Protein AF-A0A240TZB1-F1 (afdb_monomer_lite)

Radius of gyration: 30.54 Å; chains: 1; bounding box: 79×83×73 Å

Foldseek 3Di:
DDDDDDDDDDDDDDDDDDDDDDDDDDDDDPDPPPPPPDPPPPPPPADFAPDPPLQPDPPLVVVLSVVLQVVQVQQQKGKTWDHPNVPSKIFIWIAGQDQVSVVVQADDDHDHRGTHDLPDDTPDFDPCQFLPDPVGPPRNVSVLVSLQVSSVVSQWHQDGRGSRITHHHDDPDPPPPPPPPPPD

Organism: NCBI:txid553814

Sequence (184 aa):
MHNTPQKPSFPYSGYWLSLAAGIGLAACVHSPQAAVPAPTLPPAPMAWDAAVDGCAGGERLRAAVASVRSELRAQGLALKTSCQVSQGVLAVQVQVVDGLRASKVLRGPLADGEAVDMGTPAGVASANAASHNTDLSPDVQHNRQWLRALMARHQFDNLPDAWWRFAQKAAPQPALAEVDLAAR

pLDDT: mean 79.17, std 19.9, range [40.91, 98.69]

InterPro domains:
  IPR000755 D-alanyl-D-alanine dipeptidase [PF01427] (112-172)
  IPR009045 Peptidase M74/Hedgehog-like, zinc-binding domain superfamily [G3DSA:3.30.1380.10] (86-179)
  IPR009045 Peptidase M74/Hedgehog-like, zinc-binding domain superfamily [SSF55166] (110-172)

Structure (mmCIF, N/CA/C/O backbone):
data_AF-A0A240TZB1-F1
#
_entry.id   AF-A0A240TZB1-F1
#
loop_
_atom_site.group_PDB
_atom_site.id
_atom_site.type_symbol
_atom_site.label_atom_id
_atom_site.label_alt_id
_atom_site.label_comp_id
_atom_site.label_asym_id
_atom_site.label_entity_id
_atom_site.label_seq_id
_atom_site.pdbx_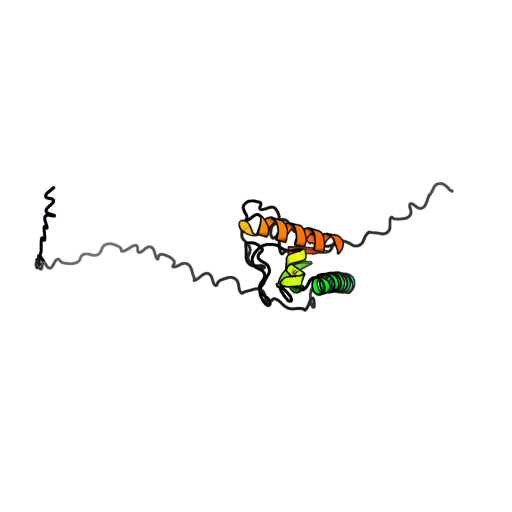PDB_ins_code
_atom_site.Cartn_x
_atom_site.Cartn_y
_atom_site.Cartn_z
_atom_site.occupancy
_atom_site.B_iso_or_equiv
_atom_site.auth_seq_id
_atom_site.auth_comp_id
_atom_site.auth_asym_id
_atom_site.auth_atom_id
_atom_site.pdbx_PDB_model_num
ATOM 1 N N . MET A 1 1 ? -21.092 46.726 45.046 1.00 41.81 1 MET A N 1
ATOM 2 C CA . MET A 1 1 ? -20.422 47.257 43.840 1.00 41.81 1 MET A CA 1
ATOM 3 C C . MET A 1 1 ? -21.460 47.310 42.732 1.00 41.81 1 MET A C 1
ATOM 5 O O . MET A 1 1 ? -21.968 46.266 42.351 1.00 41.81 1 MET A O 1
ATOM 9 N N . HIS A 1 2 ? -21.863 48.515 42.331 1.00 40.91 2 HIS A N 1
ATOM 10 C CA . HIS A 1 2 ? -22.828 48.746 41.254 1.00 40.91 2 HIS A CA 1
ATOM 11 C C . HIS A 1 2 ? -22.116 48.611 39.906 1.00 40.91 2 HIS A C 1
ATOM 13 O O . HIS A 1 2 ? -21.059 49.210 39.738 1.00 40.91 2 HIS A O 1
ATOM 19 N N . ASN A 1 3 ? -22.692 47.867 38.962 1.00 51.34 3 ASN A N 1
ATOM 20 C CA . ASN A 1 3 ? -22.297 47.927 37.558 1.00 51.34 3 ASN A CA 1
ATOM 21 C C . ASN A 1 3 ? -23.544 47.832 36.678 1.00 51.34 3 ASN A C 1
ATOM 23 O O . ASN A 1 3 ? -24.207 46.800 36.607 1.00 51.34 3 ASN A O 1
ATOM 27 N N . THR A 1 4 ? -23.857 48.953 36.039 1.00 54.16 4 THR A N 1
ATOM 28 C CA . THR A 1 4 ? -24.916 49.117 35.045 1.00 54.16 4 THR A CA 1
ATOM 29 C C . THR A 1 4 ? -24.309 48.910 33.657 1.00 54.16 4 THR A C 1
ATOM 31 O O . THR A 1 4 ? -23.349 49.609 33.336 1.00 54.16 4 THR A O 1
ATOM 34 N N . PRO A 1 5 ? -24.843 48.031 32.793 1.00 60.66 5 PRO A N 1
ATOM 35 C CA . PRO A 1 5 ? -24.478 48.043 31.381 1.00 60.66 5 PRO A CA 1
ATOM 36 C C . PRO A 1 5 ? -25.408 48.966 30.576 1.00 60.66 5 PRO A C 1
ATOM 38 O O . PRO A 1 5 ? -26.622 48.769 30.514 1.00 60.66 5 PRO A O 1
ATOM 41 N N . GLN A 1 6 ? -24.811 49.986 29.955 1.00 52.78 6 GLN A N 1
ATOM 42 C CA . GLN A 1 6 ? -25.440 50.873 28.975 1.00 52.78 6 GLN A CA 1
ATOM 43 C C . GLN A 1 6 ? -25.664 50.153 27.636 1.00 52.78 6 GLN A C 1
ATOM 45 O O . GLN A 1 6 ? -24.776 49.490 27.106 1.00 52.78 6 GLN A O 1
ATOM 50 N N . LYS A 1 7 ? -26.856 50.357 27.067 1.00 49.81 7 LYS A N 1
ATOM 51 C CA . LYS A 1 7 ? -27.196 50.121 25.656 1.00 49.81 7 LYS A CA 1
ATOM 52 C C . LYS A 1 7 ? -26.815 51.364 24.843 1.00 49.81 7 LYS A C 1
ATOM 54 O O . LYS A 1 7 ? -27.028 52.475 25.329 1.00 49.81 7 LYS A O 1
ATOM 59 N N . PRO A 1 8 ? -26.409 51.199 23.579 1.00 57.59 8 PRO A N 1
ATOM 60 C CA . PRO A 1 8 ? -27.017 52.037 22.548 1.00 57.59 8 PRO A CA 1
ATOM 61 C C . PRO A 1 8 ? -27.501 51.226 21.341 1.00 57.59 8 PRO A C 1
ATOM 63 O O . PRO A 1 8 ? -26.752 50.489 20.705 1.00 57.59 8 PRO A O 1
ATOM 66 N N . SER A 1 9 ? -28.779 51.422 21.022 1.00 52.47 9 SER A N 1
ATOM 67 C CA . SER A 1 9 ? -29.366 51.217 19.697 1.00 52.47 9 SER A CA 1
ATOM 68 C C . SER A 1 9 ? -29.043 52.425 18.823 1.00 52.47 9 SER A C 1
ATOM 70 O O . SER A 1 9 ? -29.207 53.530 19.325 1.00 52.47 9 SER A O 1
ATOM 72 N N . PHE A 1 10 ? -28.756 52.253 17.528 1.00 48.12 10 PHE A N 1
ATOM 73 C CA . PHE A 1 10 ? -29.130 53.260 16.525 1.00 48.12 10 PHE A CA 1
ATOM 74 C C . PHE A 1 10 ? -29.572 52.632 15.183 1.00 48.12 10 PHE A C 1
ATOM 76 O O . PHE A 1 10 ? -29.169 51.510 14.875 1.00 48.12 10 PHE A O 1
ATOM 83 N N . PRO A 1 11 ? -30.461 53.326 14.440 1.00 56.16 11 PRO A N 1
ATOM 84 C CA . PRO A 1 11 ? -31.433 52.761 13.510 1.00 56.16 11 PRO A CA 1
ATOM 85 C C . PRO A 1 11 ? -31.232 53.215 12.043 1.00 56.16 11 PRO A C 1
ATOM 87 O O . PRO A 1 11 ? -30.449 54.110 11.759 1.00 56.16 11 PRO A O 1
ATOM 90 N N . TYR A 1 12 ? -32.077 52.658 11.166 1.00 44.12 12 TYR A N 1
ATOM 91 C CA . TYR A 1 12 ? -32.716 53.283 9.990 1.00 44.12 12 TYR A CA 1
ATOM 92 C C . TYR A 1 12 ? -31.894 53.717 8.753 1.00 44.12 12 TYR A C 1
ATOM 94 O O . TYR A 1 12 ? -31.187 54.714 8.732 1.00 44.12 12 TYR A O 1
ATOM 102 N N . SER A 1 13 ? -32.153 52.970 7.671 1.00 48.62 13 SER A N 1
ATOM 103 C CA . SER A 1 13 ? -32.710 53.388 6.367 1.00 48.62 13 SER A CA 1
ATOM 104 C C . SER A 1 13 ? -32.516 54.838 5.888 1.00 48.62 13 SER A C 1
ATOM 106 O O . SER A 1 13 ? -33.002 55.784 6.503 1.00 48.62 13 SER A O 1
ATOM 108 N N . GLY A 1 14 ? -31.959 54.977 4.681 1.00 49.69 14 GLY A N 1
ATOM 109 C CA . GLY A 1 14 ? -32.040 56.180 3.854 1.00 49.69 14 GLY A CA 1
ATOM 110 C C . GLY A 1 14 ? -32.130 55.806 2.373 1.00 49.69 14 GLY A C 1
ATOM 111 O O . GLY A 1 14 ? -31.144 55.388 1.776 1.00 49.69 14 GLY A O 1
ATOM 112 N N . TYR A 1 15 ? -33.327 55.942 1.799 1.00 49.50 15 TYR A N 1
ATOM 113 C CA . TYR A 1 15 ? -33.595 55.933 0.358 1.00 49.50 15 TYR A CA 1
ATOM 114 C C . TYR A 1 15 ? -33.180 57.271 -0.262 1.00 49.50 15 TYR A C 1
ATOM 116 O O . TYR A 1 15 ? -33.551 58.309 0.278 1.00 49.50 15 TYR A O 1
ATOM 124 N N . TRP A 1 16 ? -32.544 57.252 -1.436 1.00 49.22 16 TRP A N 1
ATOM 125 C CA . TRP A 1 16 ? -32.528 58.387 -2.367 1.00 49.22 16 TRP A CA 1
ATOM 126 C C . TRP A 1 16 ? -32.706 57.892 -3.808 1.00 49.22 16 TRP A C 1
ATOM 128 O O . TRP A 1 16 ? -31.901 57.127 -4.331 1.00 49.22 16 TRP A O 1
ATOM 138 N N . LEU A 1 17 ? -33.802 58.335 -4.425 1.00 52.03 17 LEU A N 1
ATOM 139 C CA . LEU A 1 17 ? -34.081 58.291 -5.860 1.00 52.03 17 LEU A CA 1
ATOM 140 C C . LEU A 1 17 ? -33.438 59.511 -6.529 1.00 52.03 17 LEU A C 1
ATOM 142 O O . LEU A 1 17 ? -33.579 60.617 -6.010 1.00 52.03 17 LEU A O 1
ATOM 146 N N . SER A 1 18 ? -32.851 59.341 -7.716 1.00 56.53 18 SER A N 1
ATOM 147 C CA . SER A 1 18 ? -32.906 60.339 -8.798 1.00 56.53 18 SER A CA 1
ATOM 148 C C . SER A 1 18 ? -32.523 59.722 -10.146 1.00 56.53 18 SER A C 1
ATOM 150 O O . SER A 1 18 ? -31.487 59.080 -10.290 1.00 56.53 18 SER A O 1
ATOM 152 N N . LEU A 1 19 ? -33.411 59.933 -11.119 1.00 51.38 19 LEU A N 1
ATOM 153 C CA . LEU A 1 19 ? -33.276 59.660 -12.548 1.00 51.38 19 LEU A CA 1
ATOM 154 C C . LEU A 1 19 ? -32.384 60.715 -13.217 1.00 51.38 19 LEU A C 1
ATOM 156 O O . LEU A 1 19 ? -32.564 61.904 -12.967 1.00 51.38 19 LEU A O 1
ATOM 160 N N . ALA A 1 20 ? -31.540 60.300 -14.163 1.00 58.59 20 ALA A N 1
ATOM 161 C CA . ALA A 1 20 ? -31.102 61.153 -15.266 1.00 58.59 20 ALA A CA 1
ATOM 162 C C . ALA A 1 20 ? -30.771 60.296 -16.498 1.00 58.59 20 ALA A C 1
ATOM 164 O O . ALA A 1 20 ? -29.929 59.401 -16.446 1.00 58.59 20 ALA A O 1
ATOM 165 N N . ALA A 1 21 ? -31.475 60.571 -17.596 1.00 52.25 21 ALA A N 1
ATOM 166 C CA . ALA A 1 21 ? -31.230 60.020 -18.921 1.00 52.25 21 ALA A CA 1
ATOM 167 C C . ALA A 1 21 ? -30.008 60.702 -19.563 1.00 52.25 21 ALA A C 1
ATOM 169 O O . ALA A 1 21 ? -29.863 61.920 -19.471 1.00 52.25 21 ALA A O 1
ATOM 170 N N . GLY A 1 22 ? -29.157 59.927 -20.238 1.00 52.81 22 GLY A N 1
ATOM 171 C CA . GLY A 1 22 ? -27.963 60.416 -20.925 1.00 52.81 22 GLY A CA 1
ATOM 172 C C . GLY A 1 22 ? -27.648 59.570 -22.156 1.00 52.81 22 GLY A C 1
ATOM 173 O O . GLY A 1 22 ? -27.487 58.359 -22.059 1.00 52.81 22 GLY A O 1
ATOM 174 N N . ILE A 1 23 ? -27.629 60.238 -23.304 1.00 56.47 23 ILE A N 1
ATOM 175 C CA . ILE A 1 23 ? -27.550 59.744 -24.683 1.00 56.47 23 ILE A CA 1
ATOM 176 C C . ILE A 1 23 ? -26.275 58.924 -24.944 1.00 56.47 23 ILE A C 1
ATOM 178 O O . ILE A 1 23 ? -25.183 59.300 -24.525 1.00 56.47 23 ILE A O 1
ATOM 182 N N . GLY A 1 24 ? -26.425 57.815 -25.673 1.00 53.22 24 GLY A N 1
ATOM 183 C CA . GLY A 1 24 ? -25.325 56.946 -26.077 1.00 53.22 24 GLY A CA 1
ATOM 184 C C . GLY A 1 24 ? -24.465 57.524 -27.202 1.00 53.22 24 GLY A C 1
ATOM 185 O O . GLY A 1 24 ? -24.976 58.062 -28.182 1.00 53.22 24 GLY A O 1
ATOM 186 N N . LEU A 1 25 ? -23.154 57.321 -27.074 1.00 56.66 25 LEU A N 1
ATOM 187 C CA . LEU A 1 25 ? -22.183 57.332 -28.164 1.00 56.66 25 LEU A CA 1
ATOM 188 C C . LEU A 1 25 ? -21.217 56.160 -27.958 1.00 56.66 25 LEU A C 1
ATOM 190 O O . LEU A 1 25 ? -20.736 55.910 -26.855 1.00 56.66 25 LEU A O 1
ATOM 194 N N . ALA A 1 26 ? -21.005 55.410 -29.036 1.00 62.03 26 ALA A N 1
ATOM 195 C CA . ALA A 1 26 ? -20.218 54.191 -29.084 1.00 62.03 26 ALA A CA 1
ATOM 196 C C . ALA A 1 26 ? -18.726 54.452 -28.830 1.00 62.03 26 ALA A C 1
ATOM 198 O O . ALA A 1 26 ? -18.114 55.287 -29.492 1.00 62.03 26 ALA A O 1
ATOM 199 N N . ALA A 1 27 ? -18.129 53.664 -27.936 1.00 52.47 27 ALA A N 1
ATOM 200 C CA . ALA A 1 27 ? -16.693 53.433 -27.893 1.00 52.47 27 ALA A CA 1
ATOM 201 C C . ALA A 1 27 ? -16.436 51.984 -27.454 1.00 52.47 27 ALA A C 1
ATOM 203 O O . ALA A 1 27 ? -17.039 51.482 -26.509 1.00 52.47 27 ALA A O 1
ATOM 204 N N . CYS A 1 28 ? -15.592 51.312 -28.228 1.00 48.69 28 CYS A N 1
ATOM 205 C CA . CYS A 1 28 ? -15.282 49.889 -28.251 1.00 48.69 28 CYS A CA 1
ATOM 206 C C . CYS A 1 28 ? -15.253 49.199 -26.876 1.00 48.69 28 CYS A C 1
ATOM 208 O O . CYS A 1 28 ? -14.323 49.384 -26.092 1.00 48.69 28 CYS A O 1
ATOM 210 N N . VAL A 1 29 ? -16.214 48.303 -26.638 1.00 46.09 29 VAL A N 1
ATOM 211 C CA . VAL A 1 29 ? -16.107 47.293 -25.584 1.00 46.09 29 VAL A CA 1
ATOM 212 C C . VAL A 1 29 ? -15.101 46.246 -26.063 1.00 46.09 29 VAL A C 1
ATOM 214 O O . VAL A 1 29 ? -15.446 45.301 -26.765 1.00 46.09 29 VAL A O 1
ATOM 217 N N . HIS A 1 30 ? -13.831 46.424 -25.709 1.00 51.28 30 HIS A N 1
ATOM 218 C CA . HIS A 1 30 ? -12.887 45.313 -25.684 1.00 51.28 30 HIS A CA 1
ATOM 219 C C . HIS A 1 30 ? -13.212 44.506 -24.423 1.00 51.28 30 HIS A C 1
ATOM 221 O O . HIS A 1 30 ? -12.664 44.750 -23.352 1.00 51.28 30 HIS A O 1
ATOM 227 N N . SER A 1 31 ? -14.186 43.598 -24.516 1.00 49.50 31 SER A N 1
ATOM 228 C CA . SER A 1 31 ? -14.398 42.597 -23.475 1.00 49.50 31 SER A CA 1
ATOM 229 C C . SER A 1 31 ? -13.205 41.645 -23.510 1.00 49.50 31 SER A C 1
ATOM 231 O O . SER A 1 31 ? -13.048 40.940 -24.510 1.00 49.50 31 SER A O 1
ATOM 233 N N . PRO A 1 32 ? -12.376 41.543 -22.458 1.00 56.50 32 PRO A N 1
ATOM 234 C CA . PRO A 1 32 ? -11.622 40.323 -22.281 1.00 56.50 32 PRO A CA 1
ATOM 235 C C . PRO A 1 32 ? -12.683 39.254 -22.031 1.00 56.50 32 PRO A C 1
ATOM 237 O O . PRO A 1 32 ? -13.378 39.283 -21.014 1.00 56.50 32 PRO A O 1
ATOM 240 N N . GLN A 1 33 ? -12.875 38.338 -22.978 1.00 56.25 33 GLN A N 1
ATOM 241 C CA . GLN A 1 33 ? -13.487 37.074 -22.617 1.00 56.25 33 GLN A CA 1
ATOM 242 C C . GLN A 1 33 ? -12.545 36.467 -21.582 1.00 56.25 33 GLN A C 1
ATOM 244 O O . GLN A 1 33 ? -11.481 35.953 -21.921 1.00 56.25 33 GLN A O 1
ATOM 249 N N . ALA A 1 34 ? -12.897 36.624 -20.305 1.00 56.03 34 ALA A N 1
ATOM 250 C CA . ALA A 1 34 ? -12.365 35.800 -19.248 1.00 56.03 34 ALA A CA 1
ATOM 251 C C . ALA A 1 34 ? -12.706 34.379 -19.681 1.00 56.03 34 ALA A C 1
ATOM 253 O O . ALA A 1 34 ? -13.861 33.959 -19.599 1.00 56.03 34 ALA A O 1
ATOM 254 N N . ALA A 1 35 ? -11.724 33.699 -20.270 1.00 58.56 35 ALA A N 1
ATOM 255 C CA . ALA A 1 35 ? -11.806 32.288 -20.550 1.00 58.56 35 ALA A CA 1
ATOM 256 C C . ALA A 1 35 ? -12.081 31.639 -19.198 1.00 58.56 35 ALA A C 1
ATOM 258 O O . ALA A 1 35 ? -11.192 31.546 -18.353 1.00 58.56 35 ALA A O 1
ATOM 259 N N . VAL A 1 36 ? -13.348 31.302 -18.960 1.00 59.38 36 VAL A N 1
ATOM 260 C CA . VAL A 1 36 ? -13.741 30.480 -17.828 1.00 59.38 36 VAL A CA 1
ATOM 261 C C . VAL A 1 36 ? -12.889 29.228 -17.983 1.00 59.38 36 VAL A C 1
ATOM 263 O O . VAL A 1 36 ? -12.987 28.587 -19.036 1.00 59.38 36 VAL A O 1
ATOM 266 N N . PRO A 1 37 ? -11.997 28.910 -17.027 1.00 56.72 37 PRO A N 1
ATOM 267 C CA . PRO A 1 37 ? -11.271 27.659 -17.081 1.00 56.72 37 PRO A CA 1
ATOM 268 C C . PRO A 1 37 ? -12.324 26.575 -17.259 1.00 56.72 37 PRO A C 1
ATOM 270 O O . PRO A 1 37 ? -13.278 26.517 -16.477 1.00 56.72 37 PRO A O 1
ATOM 273 N N . ALA A 1 38 ? -12.205 25.783 -18.328 1.00 59.66 38 ALA A N 1
ATOM 274 C CA . ALA A 1 38 ? -13.036 24.600 -18.474 1.00 59.66 38 ALA A CA 1
ATOM 275 C C . ALA A 1 38 ? -12.986 23.866 -17.129 1.00 59.66 38 ALA A C 1
ATOM 277 O O . ALA A 1 38 ? -11.886 23.777 -16.571 1.00 59.66 38 ALA A O 1
ATOM 278 N N . PRO A 1 39 ? -14.126 23.420 -16.569 1.00 47.06 39 PRO A N 1
ATOM 279 C CA . PRO A 1 39 ? -14.112 22.696 -15.313 1.00 47.06 39 PRO A CA 1
ATOM 280 C C . PRO A 1 39 ? -13.112 21.562 -15.478 1.00 47.06 39 PRO A C 1
ATOM 282 O O . PRO A 1 39 ? -13.316 20.664 -16.297 1.00 47.06 39 PRO A O 1
ATOM 285 N N . THR A 1 40 ? -11.981 21.675 -14.779 1.00 54.09 40 THR A N 1
ATOM 286 C CA . THR A 1 40 ? -10.956 20.648 -14.764 1.00 54.09 40 THR A CA 1
ATOM 287 C C . THR A 1 40 ? -11.658 19.458 -14.151 1.00 54.09 40 THR A C 1
ATOM 289 O O . THR A 1 40 ? -11.894 19.435 -12.943 1.00 54.09 40 THR A O 1
ATOM 292 N N . LEU A 1 41 ? -12.114 18.534 -15.001 1.00 45.59 41 LEU A N 1
ATOM 293 C CA . LEU A 1 41 ? -12.717 17.296 -14.546 1.00 45.59 41 LEU A CA 1
ATOM 294 C C . LEU A 1 41 ? -11.726 16.714 -13.539 1.00 45.59 41 LEU A C 1
ATOM 296 O O . LEU A 1 41 ? -10.548 16.565 -13.893 1.00 45.59 41 LEU A O 1
ATOM 300 N N . PRO A 1 42 ? -12.145 16.478 -12.282 1.00 52.62 42 PRO A N 1
ATOM 301 C CA . PRO A 1 42 ? -11.258 15.861 -11.318 1.00 52.62 42 PRO A CA 1
ATOM 302 C C . PRO A 1 42 ? -10.721 14.584 -11.967 1.00 52.6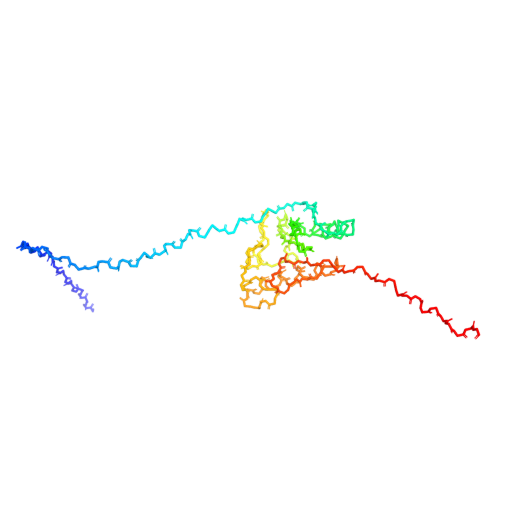2 42 PRO A C 1
ATOM 304 O O . PRO A 1 42 ? -11.492 13.891 -12.644 1.00 52.62 42 PRO A O 1
ATOM 307 N N . PRO A 1 43 ? -9.409 14.309 -11.849 1.00 55.53 43 PRO A N 1
ATOM 308 C CA . PRO A 1 43 ? -8.833 13.112 -12.437 1.00 55.53 43 PRO A CA 1
ATOM 309 C C . PRO A 1 43 ? -9.700 11.931 -12.017 1.00 55.53 43 PRO A C 1
ATOM 311 O O . PRO A 1 43 ? -10.007 11.784 -10.830 1.00 55.53 43 PRO A O 1
ATOM 314 N N . ALA A 1 44 ? -10.170 11.163 -13.004 1.00 55.34 44 ALA A N 1
ATOM 315 C CA . ALA A 1 44 ? -11.049 10.038 -12.743 1.00 55.34 44 ALA A CA 1
ATOM 316 C C . ALA A 1 44 ? -10.402 9.167 -11.654 1.00 55.34 44 ALA A C 1
ATOM 318 O O . ALA A 1 44 ? -9.201 8.884 -11.756 1.00 55.34 44 ALA A O 1
ATOM 319 N N . PRO A 1 45 ? -11.144 8.792 -10.596 1.00 58.78 45 PRO A N 1
ATOM 320 C CA . PRO A 1 45 ? -10.589 7.953 -9.550 1.00 58.78 45 PRO A CA 1
ATOM 321 C C . PRO A 1 45 ? -10.046 6.687 -10.208 1.00 58.78 45 PRO A C 1
ATOM 323 O O . PRO A 1 45 ? -10.737 6.052 -11.006 1.00 58.78 45 PRO A O 1
ATOM 326 N N . MET A 1 46 ? -8.784 6.361 -9.925 1.00 67.12 46 MET A N 1
ATOM 327 C CA . MET A 1 46 ? -8.183 5.135 -10.439 1.00 67.12 46 MET A CA 1
ATOM 328 C C . MET A 1 46 ? -9.069 3.946 -10.060 1.00 67.12 46 MET A C 1
ATOM 330 O O . MET A 1 46 ? -9.522 3.849 -8.919 1.00 67.12 46 MET A O 1
ATOM 334 N N . ALA A 1 47 ? -9.329 3.059 -11.021 1.00 72.88 47 ALA A N 1
ATOM 335 C CA . ALA A 1 47 ? -10.034 1.818 -10.747 1.00 72.88 47 ALA A CA 1
ATOM 336 C C . ALA A 1 47 ? -9.107 0.921 -9.915 1.00 72.88 47 ALA A C 1
ATOM 338 O O . ALA A 1 47 ? -8.040 0.510 -10.372 1.00 72.88 47 ALA A O 1
ATOM 339 N N . TRP A 1 48 ? -9.481 0.698 -8.658 1.00 77.38 48 TRP A N 1
ATOM 340 C CA . TRP A 1 48 ? -8.710 -0.102 -7.715 1.00 77.38 48 TRP A CA 1
ATOM 341 C C . TRP A 1 48 ? -9.245 -1.523 -7.696 1.00 77.38 48 TRP A C 1
ATOM 343 O O . TRP A 1 48 ? -10.190 -1.833 -6.971 1.00 77.38 48 TRP A O 1
ATOM 353 N N . ASP A 1 49 ? -8.595 -2.399 -8.449 1.00 68.94 49 ASP A N 1
ATOM 354 C CA . ASP A 1 49 ? -9.014 -3.788 -8.560 1.00 68.94 49 ASP A CA 1
ATOM 355 C C . ASP A 1 49 ? -8.067 -4.728 -7.812 1.00 68.94 49 ASP A C 1
ATOM 357 O O . ASP A 1 49 ? -6.950 -4.394 -7.414 1.00 68.94 49 ASP A O 1
ATOM 361 N N . ALA A 1 50 ? -8.518 -5.963 -7.599 1.00 62.19 50 ALA A N 1
ATOM 362 C CA . ALA A 1 50 ? -7.635 -7.049 -7.179 1.00 62.19 50 ALA A CA 1
ATOM 363 C C . ALA A 1 50 ? -6.900 -7.686 -8.375 1.00 62.19 50 ALA A C 1
ATOM 365 O O . ALA A 1 50 ? -6.162 -8.656 -8.201 1.00 62.19 50 ALA A O 1
ATOM 366 N N . ALA A 1 51 ? -7.091 -7.190 -9.595 1.00 63.12 51 ALA A N 1
ATOM 367 C CA . ALA A 1 51 ? -6.441 -7.725 -10.782 1.00 63.12 51 ALA A CA 1
ATOM 368 C C . ALA A 1 51 ? -5.096 -7.027 -11.039 1.00 63.12 51 ALA A C 1
ATOM 370 O O . ALA A 1 51 ? -4.899 -5.858 -10.710 1.00 63.12 51 ALA A O 1
ATOM 371 N N . VAL A 1 52 ? -4.157 -7.776 -11.614 1.00 64.31 52 VAL A N 1
ATOM 372 C CA . VAL A 1 52 ? -2.924 -7.246 -12.233 1.00 64.31 52 VAL A CA 1
ATOM 373 C C . VAL A 1 52 ? -2.893 -7.556 -13.731 1.00 64.31 52 VAL A C 1
ATOM 375 O O . VAL A 1 52 ? -1.848 -7.476 -14.379 1.00 64.31 52 VAL A O 1
ATOM 378 N N . ASP A 1 53 ? -4.044 -7.955 -14.273 1.00 62.56 53 ASP A N 1
ATOM 379 C CA . ASP A 1 53 ? -4.206 -8.279 -15.680 1.00 62.56 53 ASP A CA 1
ATOM 380 C C . ASP A 1 53 ? -3.936 -7.018 -16.507 1.00 62.56 53 ASP A C 1
ATOM 382 O O . ASP A 1 53 ? -4.448 -5.938 -16.219 1.00 62.56 53 ASP A O 1
ATOM 386 N N . GLY A 1 54 ? -3.051 -7.140 -17.496 1.00 62.28 54 GLY A N 1
ATOM 387 C CA . GLY A 1 54 ? -2.614 -6.015 -18.326 1.00 62.28 54 GLY A CA 1
ATOM 388 C C . GLY A 1 54 ? -1.374 -5.264 -17.827 1.00 62.28 54 GLY A C 1
ATOM 389 O O . GLY A 1 54 ? -0.865 -4.417 -18.557 1.00 62.28 54 GLY A O 1
ATOM 390 N N . CYS A 1 55 ? -0.815 -5.574 -16.652 1.00 71.25 55 CYS A N 1
ATOM 391 C CA . CYS A 1 55 ? 0.516 -5.069 -16.303 1.00 71.25 55 CYS A CA 1
ATOM 392 C C . CYS A 1 55 ? 1.606 -5.754 -17.153 1.00 71.25 55 CYS A C 1
ATOM 394 O O . CYS A 1 55 ? 1.666 -6.984 -17.243 1.00 71.25 55 CYS A O 1
ATOM 396 N N . ALA A 1 56 ? 2.542 -4.969 -17.698 1.00 65.75 56 ALA A N 1
ATOM 397 C CA . ALA A 1 56 ? 3.805 -5.501 -18.206 1.00 65.75 56 ALA A CA 1
ATOM 398 C C . ALA A 1 56 ? 4.574 -6.166 -17.044 1.00 65.75 56 ALA A C 1
ATOM 400 O O . ALA A 1 56 ? 4.798 -5.533 -16.015 1.00 65.75 56 ALA A O 1
ATOM 401 N N . GLY A 1 57 ? 4.934 -7.449 -17.170 1.00 70.25 57 GLY A N 1
ATOM 402 C CA . GLY A 1 57 ? 5.635 -8.192 -16.105 1.00 70.25 57 GLY A CA 1
ATOM 403 C C . GLY A 1 57 ? 5.301 -9.686 -15.997 1.00 70.25 57 GLY A C 1
ATOM 404 O O . GLY A 1 57 ? 6.008 -10.425 -15.309 1.00 70.25 57 GLY A O 1
ATOM 405 N N . GLY A 1 58 ? 4.260 -10.152 -16.698 1.00 80.62 58 GLY A N 1
ATOM 406 C CA . GLY A 1 58 ? 3.967 -11.579 -16.883 1.00 80.62 58 GLY A CA 1
ATOM 407 C C . GLY A 1 58 ? 3.826 -12.381 -15.579 1.00 80.62 58 GLY A C 1
ATOM 408 O O . GLY A 1 58 ? 3.310 -11.891 -14.574 1.00 80.62 58 GLY A O 1
ATOM 409 N N . GLU A 1 59 ? 4.292 -13.632 -15.597 1.00 86.06 59 GLU A N 1
ATOM 410 C CA . GLU A 1 59 ? 4.251 -14.557 -14.449 1.00 86.06 59 GLU A CA 1
ATOM 411 C C . GLU A 1 59 ? 5.005 -14.028 -13.221 1.00 86.06 59 GLU A C 1
ATOM 413 O 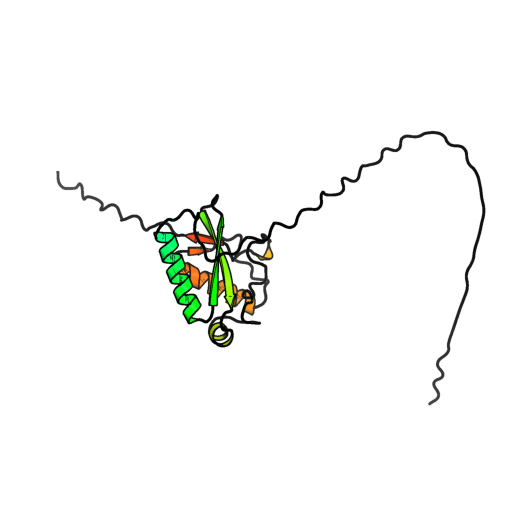O . GLU A 1 59 ? 4.522 -14.135 -12.095 1.00 86.06 59 GLU A O 1
ATOM 418 N N . ARG A 1 60 ? 6.178 -13.411 -13.425 1.00 87.00 60 ARG A N 1
ATOM 419 C CA . ARG A 1 60 ? 7.026 -12.907 -12.333 1.00 87.00 60 ARG A CA 1
ATOM 420 C C . ARG A 1 60 ? 6.305 -11.830 -11.528 1.00 87.00 60 ARG A C 1
ATOM 422 O O . ARG A 1 60 ? 6.361 -11.836 -10.300 1.00 87.00 60 ARG A O 1
ATOM 429 N N . LEU A 1 61 ? 5.634 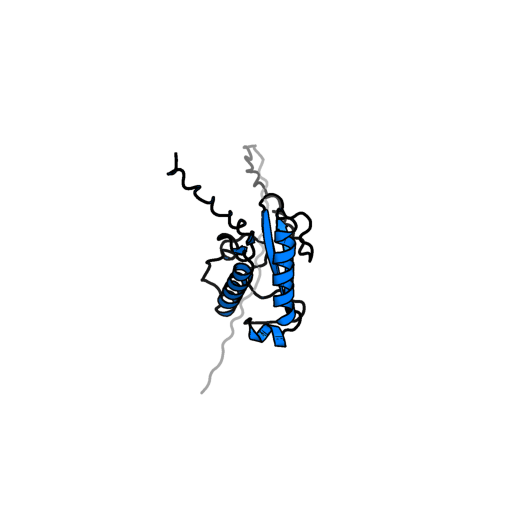-10.901 -12.204 1.00 88.25 61 LEU A N 1
ATOM 430 C CA . LEU A 1 61 ? 4.829 -9.880 -11.541 1.00 88.25 61 LEU A CA 1
ATOM 431 C C . LEU A 1 61 ? 3.658 -10.499 -10.777 1.00 88.25 61 LEU A C 1
ATOM 433 O O . LEU A 1 61 ? 3.464 -10.178 -9.605 1.00 88.25 61 LEU A O 1
ATOM 437 N N . ARG A 1 62 ? 2.916 -11.417 -11.408 1.00 89.12 62 ARG A N 1
ATOM 438 C CA . ARG A 1 62 ? 1.789 -12.108 -10.764 1.00 89.12 62 ARG A CA 1
ATOM 439 C C . ARG A 1 62 ? 2.217 -12.856 -9.503 1.00 89.12 62 ARG A C 1
ATOM 441 O O . ARG A 1 62 ? 1.567 -12.705 -8.471 1.00 89.12 62 ARG A O 1
ATOM 448 N N . ALA A 1 63 ? 3.329 -13.586 -9.556 1.00 91.25 63 ALA A N 1
ATOM 449 C CA . ALA A 1 63 ? 3.879 -14.299 -8.406 1.00 91.25 63 ALA A CA 1
ATOM 450 C C . ALA A 1 63 ? 4.299 -13.342 -7.278 1.00 91.25 63 ALA A C 1
ATOM 452 O O . ALA A 1 63 ? 3.930 -13.555 -6.125 1.00 91.25 63 ALA A O 1
ATOM 453 N N . ALA A 1 64 ? 5.008 -12.254 -7.600 1.00 92.94 64 ALA A N 1
ATOM 454 C CA . ALA A 1 64 ? 5.429 -11.269 -6.604 1.00 92.94 64 ALA A CA 1
ATOM 455 C C . ALA A 1 64 ? 4.225 -10.599 -5.916 1.00 92.94 64 ALA A C 1
ATOM 457 O O . ALA A 1 64 ? 4.173 -10.515 -4.691 1.00 92.94 64 ALA A O 1
ATOM 458 N N . VAL A 1 65 ? 3.209 -10.189 -6.682 1.00 93.56 65 VAL A N 1
ATOM 459 C CA . VAL A 1 65 ? 1.982 -9.598 -6.125 1.00 93.56 65 VAL A CA 1
ATOM 460 C C . VAL A 1 65 ? 1.190 -10.612 -5.291 1.00 93.56 65 VAL A C 1
ATOM 462 O O . VAL A 1 65 ? 0.640 -10.251 -4.248 1.00 93.56 65 VAL A O 1
ATOM 465 N N . ALA A 1 66 ? 1.144 -11.884 -5.696 1.00 94.44 66 ALA A N 1
ATOM 466 C CA . ALA A 1 66 ? 0.506 -12.940 -4.911 1.00 94.44 66 ALA A CA 1
ATOM 467 C C . ALA A 1 66 ? 1.187 -13.138 -3.545 1.00 94.44 66 ALA A C 1
ATOM 469 O O . ALA A 1 66 ? 0.490 -13.268 -2.533 1.00 94.44 66 ALA A O 1
ATOM 470 N N . SER A 1 67 ? 2.520 -13.079 -3.498 1.00 96.81 67 SER A N 1
ATOM 471 C CA . SER A 1 67 ? 3.298 -13.125 -2.255 1.00 96.81 67 SER A CA 1
ATOM 472 C C . SER A 1 67 ? 2.993 -11.940 -1.338 1.00 96.81 67 SER A C 1
ATOM 474 O O . SER A 1 67 ? 2.666 -12.153 -0.169 1.00 96.81 67 SER A O 1
ATOM 476 N N . VAL A 1 68 ? 2.979 -10.710 -1.872 1.00 97.69 68 VAL A N 1
ATOM 477 C CA . VAL A 1 68 ? 2.597 -9.505 -1.109 1.00 97.69 68 VAL A CA 1
ATOM 478 C C . VAL A 1 68 ? 1.188 -9.655 -0.526 1.00 97.69 68 VAL A C 1
ATOM 480 O O . VAL A 1 68 ? 0.970 -9.412 0.660 1.00 97.69 68 VAL A O 1
ATOM 483 N N . ARG A 1 69 ? 0.217 -10.108 -1.333 1.00 97.44 69 ARG A N 1
ATOM 484 C CA . ARG A 1 69 ? -1.164 -10.346 -0.874 1.00 97.44 69 ARG A CA 1
ATOM 485 C C . ARG A 1 69 ? -1.231 -11.378 0.240 1.00 97.44 69 ARG A C 1
ATOM 487 O O . ARG A 1 69 ? -2.017 -11.215 1.167 1.00 97.44 69 ARG A O 1
ATOM 494 N N . SER A 1 70 ? -0.445 -12.446 0.146 1.00 98.06 70 SER A N 1
ATOM 495 C CA . SER A 1 70 ? -0.407 -13.476 1.180 1.00 98.06 70 SER A CA 1
ATOM 496 C C . SER A 1 70 ? 0.092 -12.922 2.510 1.00 98.06 70 SER A C 1
ATOM 498 O O . SER A 1 70 ? -0.525 -13.177 3.543 1.00 98.06 70 SER A O 1
ATOM 500 N N . GLU A 1 71 ? 1.156 -12.122 2.477 1.00 98.25 71 GLU A N 1
ATOM 501 C CA . GLU A 1 71 ? 1.719 -11.496 3.672 1.00 98.25 71 GLU A CA 1
ATOM 502 C C . GLU A 1 71 ? 0.751 -10.485 4.305 1.00 98.25 71 GLU A C 1
ATOM 504 O O . GLU A 1 71 ? 0.524 -10.521 5.514 1.00 98.25 71 GLU A O 1
ATOM 509 N N . LEU A 1 72 ? 0.107 -9.643 3.492 1.00 98.50 72 LEU A N 1
ATOM 510 C CA . LEU A 1 72 ? -0.887 -8.675 3.966 1.00 98.50 72 LEU A CA 1
ATOM 511 C C . LEU A 1 72 ? -2.104 -9.345 4.605 1.00 98.50 72 LEU A C 1
ATOM 513 O O . LEU A 1 72 ? -2.548 -8.921 5.672 1.00 98.50 72 LEU A O 1
ATOM 517 N N . ARG A 1 73 ? -2.610 -10.436 4.015 1.00 98.38 73 ARG A N 1
ATOM 518 C CA . ARG A 1 73 ? -3.748 -11.178 4.581 1.00 98.38 73 ARG A CA 1
ATOM 519 C C . ARG A 1 73 ? -3.458 -11.696 5.986 1.00 98.38 73 ARG A C 1
ATOM 521 O O . ARG A 1 73 ? -4.330 -11.626 6.848 1.00 98.38 73 ARG A O 1
ATOM 528 N N . ALA A 1 74 ? -2.236 -12.165 6.245 1.00 98.19 74 ALA A N 1
ATOM 529 C CA . ALA A 1 74 ? -1.835 -12.606 7.582 1.00 98.19 74 ALA A CA 1
ATOM 530 C C . ALA A 1 74 ? -1.878 -11.465 8.621 1.00 98.19 74 ALA A C 1
ATOM 532 O O . ALA A 1 74 ? -2.059 -11.721 9.812 1.00 98.19 74 ALA A O 1
ATOM 533 N N . GLN A 1 75 ? -1.765 -10.216 8.163 1.00 98.50 75 GLN A N 1
ATOM 534 C CA . GLN A 1 75 ? -1.755 -8.998 8.973 1.00 98.50 75 GLN A CA 1
ATOM 535 C C . GLN A 1 75 ? -3.123 -8.296 9.032 1.00 98.50 75 GLN A C 1
ATOM 537 O O . GLN A 1 75 ? -3.213 -7.214 9.598 1.00 98.50 75 GLN A O 1
ATOM 542 N N . GLY A 1 76 ? -4.190 -8.891 8.484 1.00 98.38 76 GLY A N 1
ATOM 543 C CA . GLY A 1 76 ? -5.515 -8.256 8.460 1.00 98.38 76 GLY A CA 1
ATOM 544 C C . GLY A 1 76 ? -5.644 -7.145 7.419 1.00 98.38 76 GLY A C 1
ATOM 545 O O . GLY A 1 76 ? -6.397 -6.196 7.619 1.00 98.38 76 GLY A O 1
ATOM 546 N N . LEU A 1 77 ? -4.896 -7.241 6.318 1.00 98.69 77 LEU A N 1
ATOM 547 C CA . LEU A 1 77 ? -4.838 -6.234 5.262 1.00 98.69 77 LEU A CA 1
ATOM 548 C C . LEU A 1 77 ? -5.109 -6.861 3.888 1.00 98.69 77 LEU A C 1
ATOM 550 O O . LEU A 1 77 ? -4.820 -8.035 3.643 1.00 98.69 77 LEU A O 1
ATOM 554 N N . ALA A 1 78 ? -5.618 -6.057 2.959 1.00 97.69 78 ALA A N 1
ATOM 555 C CA . ALA A 1 78 ? -5.799 -6.422 1.559 1.00 97.69 78 ALA A CA 1
ATOM 556 C C . ALA A 1 78 ? -5.040 -5.459 0.642 1.00 97.69 78 ALA A C 1
ATOM 558 O O . ALA A 1 78 ? -5.060 -4.246 0.837 1.00 97.69 78 ALA A O 1
ATOM 559 N N . LEU A 1 79 ? -4.397 -6.007 -0.392 1.00 96.50 79 LEU A N 1
ATOM 560 C CA . LEU A 1 79 ? -3.778 -5.216 -1.454 1.00 96.50 79 LEU A CA 1
ATOM 561 C C . LEU A 1 79 ? -4.786 -4.963 -2.574 1.00 96.50 79 LEU A C 1
ATOM 563 O O . LEU A 1 79 ? -5.316 -5.915 -3.153 1.00 96.50 79 LEU A O 1
ATOM 567 N N . LYS A 1 80 ? -4.966 -3.697 -2.929 1.00 93.88 80 LYS A N 1
ATOM 568 C CA . LYS A 1 80 ? -5.582 -3.257 -4.180 1.00 93.88 80 LYS A CA 1
ATOM 569 C C . LYS A 1 80 ? -4.486 -2.792 -5.128 1.00 93.88 80 LYS A C 1
ATOM 571 O O . LYS A 1 80 ? -3.509 -2.177 -4.701 1.00 93.88 80 LYS A O 1
ATOM 576 N N . THR A 1 81 ? -4.631 -3.110 -6.403 1.00 91.44 81 THR A N 1
ATOM 577 C CA . THR A 1 81 ? -3.638 -2.824 -7.435 1.00 91.44 81 THR A CA 1
ATOM 578 C C . THR A 1 81 ? -4.290 -2.160 -8.636 1.00 91.44 81 THR A C 1
ATOM 580 O O . THR A 1 81 ? -5.433 -2.445 -8.970 1.00 91.44 81 THR A O 1
ATOM 583 N N . SER A 1 82 ? -3.540 -1.299 -9.312 1.00 88.06 82 SER A N 1
ATOM 584 C CA . SER A 1 82 ? -3.911 -0.778 -10.624 1.00 88.06 82 SER A CA 1
ATOM 585 C C . SER A 1 82 ? -2.685 -0.767 -11.527 1.00 88.06 82 SER A C 1
ATOM 587 O O . SER A 1 82 ? -1.605 -0.321 -11.135 1.00 88.06 82 SER A O 1
ATOM 589 N N . CYS A 1 83 ? -2.859 -1.239 -12.756 1.00 82.62 83 CYS A N 1
ATOM 590 C CA . CYS A 1 83 ? -1.804 -1.279 -13.759 1.00 82.62 83 CYS A CA 1
ATOM 591 C C . CYS A 1 83 ? -1.798 0.012 -14.573 1.00 82.62 83 CYS A C 1
ATOM 593 O O . CYS A 1 83 ? -2.747 0.300 -15.298 1.00 82.62 83 CYS A O 1
ATOM 595 N N . GLN A 1 84 ? -0.708 0.774 -14.505 1.00 74.38 84 GLN A N 1
ATOM 596 C CA . GLN A 1 84 ? -0.465 1.864 -15.450 1.00 74.38 84 GLN A CA 1
ATOM 597 C C . GLN A 1 84 ? 0.323 1.294 -16.636 1.00 74.38 84 GLN A C 1
ATOM 599 O O . GLN A 1 84 ? 1.552 1.366 -16.688 1.00 74.38 84 GLN A O 1
ATOM 604 N N . VAL A 1 85 ? -0.414 0.655 -17.554 1.00 59.66 85 VAL A N 1
ATOM 605 C CA . VAL A 1 85 ? 0.095 -0.197 -18.651 1.00 59.66 85 VAL A CA 1
ATOM 606 C C . VAL A 1 85 ? 1.184 0.485 -19.482 1.00 59.66 85 VAL A C 1
ATOM 608 O O . VAL A 1 85 ? 2.182 -0.144 -19.820 1.00 59.66 85 VAL A O 1
ATOM 611 N N . SER A 1 86 ? 1.044 1.783 -19.754 1.00 58.09 86 SER A N 1
ATOM 612 C CA . SER A 1 86 ? 1.997 2.555 -20.560 1.00 58.09 86 SER A CA 1
ATOM 613 C C . SER A 1 86 ? 3.364 2.766 -19.903 1.00 58.09 86 SER A C 1
ATOM 615 O O . SER A 1 86 ? 4.301 3.158 -20.590 1.00 58.09 86 SER A O 1
ATOM 617 N N . GLN A 1 87 ? 3.498 2.525 -18.595 1.00 61.28 87 GLN A N 1
ATOM 618 C CA . GLN A 1 87 ? 4.720 2.831 -17.845 1.00 61.28 87 GLN A CA 1
ATOM 619 C C . GLN A 1 87 ? 5.348 1.610 -17.164 1.00 61.28 87 GLN A C 1
ATOM 621 O O . GLN A 1 87 ? 6.415 1.735 -16.572 1.00 61.28 87 GLN A O 1
ATOM 626 N N . GLY A 1 88 ? 4.713 0.432 -17.222 1.00 71.31 88 GLY A N 1
ATOM 627 C CA . GLY A 1 88 ? 5.194 -0.748 -16.489 1.00 71.31 88 GLY A CA 1
ATOM 628 C C . GLY A 1 88 ? 5.225 -0.535 -14.969 1.00 71.31 88 GLY A C 1
ATOM 629 O O . GLY A 1 88 ? 6.004 -1.176 -14.266 1.00 71.31 88 GLY A O 1
ATOM 630 N N . VAL A 1 89 ? 4.397 0.389 -14.467 1.00 86.50 89 VAL A N 1
ATOM 631 C CA . VAL A 1 89 ? 4.330 0.769 -13.054 1.00 86.50 89 VAL A CA 1
ATOM 632 C C . VAL A 1 89 ? 3.094 0.150 -12.416 1.00 86.50 89 VAL A C 1
ATOM 634 O O . VAL A 1 89 ? 1.976 0.270 -12.926 1.00 86.50 89 VAL A O 1
ATOM 637 N N . LEU A 1 90 ? 3.309 -0.488 -11.269 1.00 91.81 90 LEU A N 1
ATOM 638 C CA . LEU A 1 90 ? 2.264 -0.996 -10.399 1.00 91.81 90 LEU A CA 1
ATOM 639 C C . LEU A 1 90 ? 1.868 0.103 -9.409 1.00 91.81 90 LEU A C 1
ATOM 641 O O . LEU A 1 90 ? 2.681 0.534 -8.590 1.00 91.81 90 LEU A O 1
ATOM 645 N N . ALA A 1 91 ? 0.616 0.542 -9.469 1.00 92.75 91 ALA A N 1
ATOM 646 C CA . ALA A 1 91 ? 0.026 1.360 -8.423 1.00 92.75 91 ALA A CA 1
ATOM 647 C C . ALA A 1 91 ? -0.609 0.461 -7.359 1.00 92.75 91 ALA A C 1
ATOM 649 O O . ALA A 1 91 ? -1.261 -0.530 -7.699 1.00 92.75 91 ALA A O 1
ATOM 650 N N . VAL A 1 92 ? -0.444 0.808 -6.083 1.00 95.00 92 VAL A N 1
ATOM 651 C CA . VAL A 1 92 ? -0.966 0.022 -4.960 1.00 95.00 92 VAL A CA 1
ATOM 652 C C . VAL A 1 92 ? -1.740 0.874 -3.961 1.00 95.00 92 VAL A C 1
ATOM 654 O O . VAL A 1 92 ? -1.414 2.032 -3.714 1.00 95.00 92 VAL A O 1
ATOM 657 N N . GLN A 1 93 ? -2.731 0.257 -3.333 1.00 96.06 93 GLN A N 1
ATOM 658 C CA . GLN A 1 93 ? -3.424 0.768 -2.159 1.00 96.06 93 GLN A CA 1
ATOM 659 C C . GLN A 1 93 ? -3.606 -0.388 -1.170 1.00 96.06 93 GLN A C 1
ATOM 661 O O . GLN A 1 93 ? -3.809 -1.535 -1.570 1.00 96.06 93 GLN A O 1
ATOM 666 N N . VAL A 1 94 ? -3.513 -0.097 0.126 1.00 97.62 94 VAL A N 1
ATOM 667 C CA . VAL A 1 94 ? -3.746 -1.080 1.189 1.00 97.62 94 VAL A CA 1
ATOM 668 C C . VAL A 1 94 ? -5.065 -0.752 1.873 1.00 97.62 94 VAL A C 1
ATOM 670 O O . VAL A 1 94 ? -5.289 0.392 2.260 1.00 97.62 94 VAL A O 1
ATOM 673 N N . GLN A 1 95 ? -5.922 -1.757 2.007 1.00 97.69 95 GLN A N 1
ATOM 674 C CA . GLN A 1 95 ? -7.204 -1.684 2.701 1.00 97.69 95 GLN A CA 1
ATOM 675 C C . GLN A 1 95 ? -7.134 -2.504 3.990 1.00 97.69 95 GLN A C 1
ATOM 677 O O . GLN A 1 95 ? -6.541 -3.587 4.009 1.00 97.69 95 GLN A O 1
ATOM 682 N N . VAL A 1 96 ? -7.746 -2.001 5.056 1.00 98.50 96 VAL A N 1
ATOM 683 C CA . VAL A 1 96 ? -7.885 -2.707 6.329 1.00 98.50 96 VAL A CA 1
ATOM 684 C C . VAL A 1 96 ? -9.013 -3.731 6.219 1.00 98.50 96 VAL A C 1
ATOM 686 O O . VAL A 1 96 ? -10.097 -3.430 5.728 1.00 98.50 96 VAL A O 1
ATOM 689 N N . VAL A 1 97 ? -8.745 -4.962 6.646 1.00 98.44 97 VAL A N 1
ATOM 690 C CA . VAL A 1 97 ? -9.724 -6.062 6.700 1.00 98.44 97 VAL A CA 1
ATOM 691 C C . VAL A 1 97 ? -10.012 -6.470 8.144 1.00 98.44 97 VAL A C 1
ATOM 693 O O . VAL A 1 97 ? -11.138 -6.839 8.449 1.00 98.44 97 VAL A O 1
ATOM 696 N N . ASP A 1 98 ? -8.991 -6.431 9.003 1.00 98.44 98 ASP A N 1
ATOM 697 C CA . ASP A 1 98 ? -9.080 -6.688 10.442 1.00 98.44 98 ASP A CA 1
ATOM 698 C C . ASP A 1 98 ? -8.167 -5.684 11.165 1.00 98.44 98 ASP A C 1
ATOM 700 O O . ASP A 1 98 ? -6.940 -5.838 11.198 1.00 98.44 98 ASP A O 1
ATOM 704 N N . GLY A 1 99 ? -8.770 -4.635 11.724 1.00 98.00 99 GLY A N 1
ATOM 705 C CA . GLY A 1 99 ? -8.091 -3.525 12.388 1.00 98.00 99 GLY A CA 1
ATOM 706 C C . GLY A 1 99 ? -7.289 -3.951 13.617 1.00 98.00 99 GLY A C 1
ATOM 707 O O . GLY A 1 99 ? -6.220 -3.395 13.884 1.00 98.00 99 GLY A O 1
ATOM 708 N N . LEU A 1 100 ? -7.729 -4.995 14.330 1.00 97.88 100 LEU A N 1
ATOM 709 C CA . LEU A 1 100 ? -6.999 -5.521 15.485 1.00 97.88 100 LEU A CA 1
ATOM 710 C C . LEU A 1 100 ? -5.686 -6.172 15.053 1.00 97.88 100 LEU A C 1
ATOM 712 O O . LEU A 1 100 ? -4.656 -5.969 15.700 1.00 97.88 100 LEU A O 1
ATOM 716 N N . ARG A 1 101 ? -5.679 -6.919 13.944 1.00 98.56 101 ARG A N 1
ATOM 717 C CA . ARG A 1 101 ? -4.432 -7.458 13.378 1.00 98.56 101 ARG A CA 1
ATOM 718 C C . ARG A 1 101 ? -3.579 -6.366 12.746 1.00 98.56 101 ARG A C 1
ATOM 720 O O . ARG A 1 101 ? -2.372 -6.345 12.994 1.00 98.56 101 ARG A O 1
ATOM 727 N N . ALA A 1 102 ? -4.197 -5.456 11.996 1.00 98.62 102 ALA A N 1
ATOM 728 C CA . ALA A 1 102 ? -3.507 -4.378 11.296 1.00 98.62 102 ALA A CA 1
ATOM 729 C C . ALA A 1 102 ? -2.765 -3.442 12.263 1.00 98.62 102 ALA A C 1
ATOM 731 O O . ALA A 1 102 ? -1.642 -3.024 11.976 1.00 98.62 102 ALA A O 1
ATOM 732 N N . SER A 1 103 ? -3.331 -3.189 13.450 1.00 98.38 103 SER A N 1
ATOM 733 C CA . SER A 1 103 ? -2.729 -2.331 14.485 1.00 98.38 103 SER A CA 1
ATOM 734 C C . SER A 1 103 ? -1.379 -2.825 15.021 1.00 98.38 103 SER A C 1
ATOM 736 O O . SER A 1 103 ? -0.644 -2.069 15.650 1.00 98.38 103 SER A O 1
ATOM 738 N N . LYS A 1 104 ? -1.004 -4.083 14.749 1.00 98.44 104 LYS A N 1
ATOM 739 C CA . LYS A 1 104 ? 0.316 -4.620 15.116 1.00 98.44 104 LYS A CA 1
ATOM 740 C C . LYS A 1 104 ? 1.448 -4.085 14.242 1.00 98.44 104 LYS A C 1
ATOM 742 O O . LYS A 1 104 ? 2.609 -4.185 14.629 1.00 98.44 104 LYS A O 1
ATOM 747 N N . VAL A 1 105 ? 1.125 -3.587 13.049 1.00 98.44 105 VAL A N 1
ATOM 748 C CA . VAL A 1 105 ? 2.110 -3.172 12.039 1.00 98.44 105 VAL A CA 1
ATOM 749 C C . VAL A 1 105 ? 1.883 -1.753 11.521 1.00 98.44 105 VAL A C 1
ATOM 751 O O . VAL A 1 105 ? 2.844 -1.117 11.090 1.00 98.44 105 VAL A O 1
ATOM 754 N N . LEU A 1 106 ? 0.654 -1.239 11.597 1.00 98.62 106 LEU A N 1
ATOM 755 C CA . LEU A 1 106 ? 0.268 0.108 11.177 1.00 98.62 106 LEU A CA 1
ATOM 756 C C . LEU A 1 106 ? -0.099 0.988 12.372 1.00 98.62 106 LEU A C 1
ATOM 758 O O . LEU A 1 106 ? -0.336 0.498 13.475 1.00 98.62 106 LEU A O 1
ATOM 762 N N . ARG A 1 107 ? -0.154 2.298 12.131 1.00 98.44 107 ARG A N 1
ATOM 763 C CA . ARG A 1 107 ? -0.535 3.310 13.121 1.00 98.44 107 ARG A CA 1
ATOM 764 C C . ARG A 1 107 ? -1.672 4.194 12.618 1.00 98.44 107 ARG A C 1
ATOM 766 O O . ARG A 1 107 ? -1.972 4.209 11.423 1.00 98.44 107 ARG A O 1
ATOM 773 N N . GLY A 1 108 ? -2.247 4.958 13.544 1.00 96.81 108 GLY A N 1
ATOM 774 C CA . GLY A 1 108 ? -3.362 5.861 13.289 1.00 96.81 108 GLY A CA 1
ATOM 775 C C . GLY A 1 108 ? -4.724 5.153 13.275 1.00 96.81 108 GLY A C 1
ATOM 776 O O . GLY A 1 108 ? -4.852 4.037 13.785 1.00 96.81 108 GLY A O 1
ATOM 777 N N . PRO A 1 109 ? -5.762 5.804 12.724 1.00 95.06 109 PRO A N 1
ATOM 778 C CA . PRO A 1 109 ? -7.095 5.223 12.594 1.00 95.06 109 PRO A CA 1
ATOM 779 C C . PRO A 1 109 ? -7.099 4.035 11.619 1.00 95.06 109 PRO A C 1
ATOM 781 O O . PRO A 1 109 ? -6.711 4.175 10.461 1.00 95.06 109 PRO A O 1
ATOM 784 N N . LEU A 1 110 ? -7.563 2.871 12.081 1.00 97.31 110 LEU A N 1
ATOM 785 C CA . LEU A 1 110 ? -7.659 1.640 11.290 1.00 97.31 110 LEU A CA 1
ATOM 786 C C . LEU A 1 110 ? -9.082 1.086 11.396 1.00 97.31 110 LEU A C 1
ATOM 788 O O . LEU A 1 110 ? -9.408 0.385 12.352 1.00 97.31 110 LEU A O 1
ATOM 792 N N . ALA A 1 111 ? -9.930 1.436 10.432 1.00 95.62 111 ALA A N 1
ATOM 793 C CA . ALA A 1 111 ? -11.302 0.947 10.342 1.00 95.62 111 ALA A CA 1
ATOM 794 C C . ALA A 1 111 ? -11.412 -0.129 9.257 1.00 95.62 111 ALA A C 1
ATOM 796 O O . ALA A 1 111 ? -10.901 0.052 8.153 1.00 95.62 111 ALA A O 1
ATOM 797 N N . ASP A 1 112 ? -12.083 -1.238 9.559 1.00 97.62 112 ASP A N 1
ATOM 798 C CA . ASP A 1 112 ? -12.300 -2.314 8.591 1.00 97.62 112 ASP A CA 1
ATOM 799 C C . ASP A 1 112 ? -13.043 -1.792 7.354 1.00 97.62 112 ASP A C 1
ATOM 801 O O . ASP A 1 112 ? -14.016 -1.047 7.457 1.00 97.62 112 ASP A O 1
ATOM 805 N N . GLY A 1 113 ? -12.575 -2.188 6.172 1.00 96.12 113 GLY A N 1
ATOM 806 C CA . GLY A 1 113 ? -13.090 -1.717 4.889 1.00 96.12 113 GLY A CA 1
ATOM 807 C C . GLY A 1 113 ? -12.477 -0.401 4.404 1.00 96.12 113 GLY A C 1
ATOM 808 O O . GLY A 1 113 ? -12.593 -0.102 3.215 1.00 96.12 113 GLY A O 1
ATOM 809 N N . GLU A 1 114 ? -11.761 0.342 5.246 1.00 96.50 114 GLU A N 1
ATOM 810 C CA . GLU A 1 114 ? -11.149 1.613 4.855 1.00 96.50 114 GLU A CA 1
ATOM 811 C C . GLU A 1 114 ? -9.727 1.448 4.311 1.00 96.50 114 GLU A C 1
ATOM 813 O O . GLU A 1 114 ? -9.000 0.499 4.626 1.00 96.50 114 GLU A O 1
ATOM 818 N N . ALA A 1 115 ? -9.315 2.393 3.465 1.00 96.31 115 ALA A N 1
ATOM 819 C CA . ALA A 1 115 ? -7.925 2.489 3.039 1.00 96.31 115 ALA A CA 1
ATOM 820 C C . ALA A 1 115 ? -7.041 2.926 4.216 1.00 9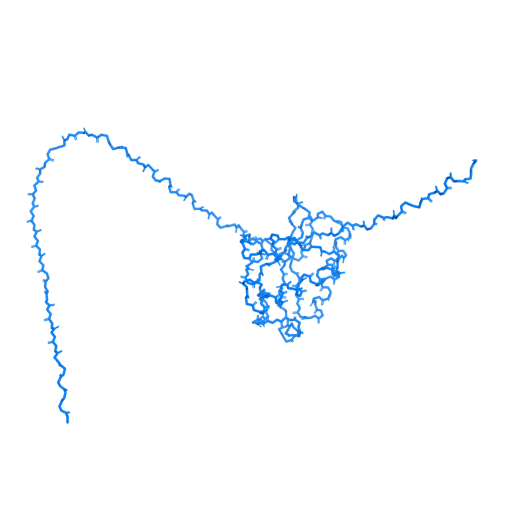6.31 115 ALA A C 1
ATOM 822 O O . ALA A 1 115 ? -7.425 3.774 5.019 1.00 96.31 115 ALA A O 1
ATOM 823 N N . VAL A 1 116 ? -5.831 2.374 4.295 1.00 98.06 116 VAL A N 1
ATOM 824 C CA . VAL A 1 116 ? -4.835 2.805 5.283 1.00 98.06 116 VAL A CA 1
ATOM 825 C C . VAL A 1 116 ? -4.491 4.275 5.047 1.00 98.06 116 VAL A C 1
ATOM 827 O O . VAL A 1 116 ? -4.231 4.672 3.908 1.00 98.06 116 VAL A O 1
ATOM 830 N N . ASP A 1 117 ? -4.441 5.067 6.120 1.00 97.56 117 ASP A N 1
ATOM 831 C CA . ASP A 1 117 ? -4.036 6.466 6.028 1.00 97.56 117 ASP A CA 1
ATOM 832 C C . ASP A 1 117 ? -2.564 6.583 5.605 1.00 97.56 117 ASP A C 1
ATOM 834 O O . ASP A 1 117 ? -1.634 6.164 6.304 1.00 97.56 117 ASP A O 1
ATOM 838 N N . MET A 1 118 ? -2.383 7.167 4.424 1.00 97.88 118 MET A N 1
ATOM 839 C CA . MET A 1 118 ? -1.098 7.458 3.798 1.00 97.88 118 MET A CA 1
ATOM 840 C C . MET A 1 118 ? -0.921 8.970 3.577 1.00 97.88 118 MET A C 1
ATOM 842 O O . MET A 1 118 ? -0.029 9.381 2.833 1.00 97.88 118 MET A O 1
ATOM 846 N N . GLY A 1 119 ? -1.765 9.816 4.179 1.00 96.50 119 GLY A N 1
ATOM 847 C CA . GLY A 1 119 ? -1.727 11.284 4.128 1.00 96.50 119 GLY A CA 1
ATOM 848 C C . GLY A 1 119 ? -2.187 11.916 2.812 1.00 96.50 119 GLY A C 1
ATOM 849 O O . GLY A 1 119 ? -2.521 13.096 2.777 1.00 96.50 119 GLY A O 1
ATOM 850 N N . THR A 1 120 ? -2.229 11.151 1.720 1.00 95.25 120 THR A N 1
ATOM 851 C CA . THR A 1 120 ? -2.872 11.547 0.463 1.00 95.25 120 THR A CA 1
ATOM 852 C C . THR A 1 120 ? -3.591 10.346 -0.144 1.00 95.25 120 THR A C 1
ATOM 854 O O . THR A 1 120 ? -3.154 9.214 0.076 1.00 95.25 120 THR A O 1
ATOM 857 N N . PRO A 1 121 ? -4.643 10.548 -0.953 1.00 92.88 121 PRO A N 1
ATOM 858 C CA . PRO A 1 121 ? -5.260 9.457 -1.695 1.00 92.88 121 PRO A CA 1
ATOM 859 C C . PRO A 1 121 ? -4.262 8.783 -2.645 1.00 92.88 121 PRO A C 1
ATOM 861 O O . PRO A 1 121 ? -3.436 9.450 -3.278 1.00 92.88 121 PRO A O 1
ATOM 864 N N . ALA A 1 122 ? -4.353 7.458 -2.767 1.00 92.56 122 ALA A N 1
ATOM 865 C CA . ALA A 1 122 ? -3.627 6.722 -3.795 1.00 92.56 122 ALA A CA 1
ATOM 866 C C . ALA A 1 122 ? -4.123 7.148 -5.186 1.00 92.56 122 ALA A C 1
ATOM 868 O O . ALA A 1 122 ? -5.304 7.444 -5.371 1.00 92.56 122 ALA A O 1
ATOM 869 N N . GLY A 1 123 ? -3.236 7.162 -6.177 1.00 89.62 123 GLY A N 1
ATOM 870 C CA . GLY A 1 123 ? -3.578 7.494 -7.563 1.00 89.62 123 GLY A CA 1
ATOM 871 C C . GLY A 1 123 ? -3.694 8.986 -7.879 1.00 89.62 123 GLY A C 1
ATOM 872 O O . GLY A 1 123 ? -3.784 9.360 -9.046 1.00 89.62 123 GLY A O 1
ATOM 873 N N . VAL A 1 124 ? -3.641 9.852 -6.864 1.00 89.31 124 VAL A N 1
ATOM 874 C CA . VAL A 1 124 ? -3.680 11.307 -7.037 1.00 89.31 124 VAL A CA 1
ATOM 875 C C . VAL A 1 124 ? -2.262 11.863 -6.953 1.00 89.31 124 VAL A C 1
ATOM 877 O O . VAL A 1 124 ? -1.612 11.803 -5.906 1.00 89.31 124 VAL A O 1
ATOM 880 N N . ALA A 1 125 ? -1.771 12.404 -8.068 1.00 87.88 125 ALA A N 1
ATOM 881 C CA . ALA A 1 125 ? -0.473 13.064 -8.124 1.00 87.88 125 ALA A CA 1
ATOM 882 C C . ALA A 1 125 ? -0.523 14.410 -7.382 1.00 87.88 125 ALA A C 1
ATOM 884 O O . ALA A 1 125 ? -1.400 15.237 -7.624 1.00 87.88 125 ALA A O 1
ATOM 885 N N . SER A 1 126 ? 0.416 14.625 -6.462 1.00 90.44 126 SER A N 1
ATOM 886 C CA . SER A 1 126 ? 0.576 15.875 -5.713 1.00 90.44 126 SER A CA 1
ATOM 887 C C . SER A 1 126 ? 1.971 15.934 -5.091 1.00 90.44 126 SER A C 1
ATOM 889 O O . SER A 1 126 ? 2.598 14.893 -4.900 1.00 90.44 126 SER A O 1
ATOM 891 N N . ALA A 1 127 ? 2.441 17.125 -4.710 1.00 92.50 127 ALA A N 1
ATOM 892 C CA . ALA A 1 127 ? 3.707 17.262 -3.981 1.00 92.50 127 ALA A CA 1
ATOM 893 C C . ALA A 1 127 ? 3.714 16.425 -2.687 1.00 92.50 127 ALA A C 1
ATOM 895 O O . ALA A 1 127 ? 4.693 15.748 -2.381 1.00 92.50 127 ALA A O 1
ATOM 896 N N . ASN A 1 128 ? 2.577 16.371 -1.984 1.00 94.56 128 ASN A N 1
ATOM 897 C CA . ASN A 1 128 ? 2.449 15.601 -0.747 1.00 94.56 128 ASN A CA 1
ATOM 898 C C . ASN A 1 128 ? 2.474 14.078 -0.966 1.00 94.56 128 ASN A C 1
ATOM 900 O O . ASN A 1 128 ? 2.737 13.321 -0.023 1.00 94.56 128 ASN A O 1
ATOM 904 N N . ALA A 1 129 ? 2.214 13.612 -2.191 1.00 95.75 129 ALA A N 1
ATOM 905 C CA . ALA A 1 129 ? 2.288 12.198 -2.536 1.00 95.75 129 ALA A CA 1
ATOM 906 C C . ALA A 1 129 ? 3.735 11.698 -2.673 1.00 95.75 129 ALA A C 1
ATOM 908 O O . ALA A 1 129 ? 3.934 10.488 -2.582 1.00 95.75 129 ALA A O 1
ATOM 909 N N . ALA A 1 130 ? 4.725 12.587 -2.828 1.00 96.50 130 ALA A N 1
ATOM 910 C CA . ALA A 1 130 ? 6.125 12.210 -3.003 1.00 96.50 130 ALA A CA 1
ATOM 911 C C . ALA A 1 130 ? 6.601 11.228 -1.919 1.00 96.50 130 ALA A C 1
ATOM 913 O O . ALA A 1 130 ? 6.328 11.392 -0.725 1.00 96.50 130 ALA A O 1
ATOM 914 N N . SER A 1 131 ? 7.337 10.199 -2.336 1.00 93.94 131 SER A N 1
ATOM 915 C CA . SER A 1 131 ? 7.709 9.051 -1.490 1.00 93.94 131 SER A CA 1
ATOM 916 C C . SER A 1 131 ? 8.666 9.401 -0.352 1.00 93.94 131 SER A C 1
ATOM 918 O O . SER A 1 131 ? 8.774 8.666 0.633 1.00 93.94 131 SER A O 1
ATOM 920 N N . HIS A 1 132 ? 9.356 10.532 -0.488 1.00 92.12 132 HIS A N 1
ATOM 921 C CA . HIS A 1 132 ? 10.297 11.065 0.493 1.00 92.12 132 HIS A CA 1
ATOM 922 C C . HIS A 1 132 ? 9.724 12.237 1.295 1.00 92.12 132 HIS A C 1
ATOM 924 O O . HIS A 1 132 ? 10.464 12.848 2.055 1.00 92.12 132 HIS A O 1
ATOM 930 N N . ASN A 1 133 ? 8.437 12.564 1.135 1.00 94.12 133 ASN A N 1
ATOM 931 C CA . ASN A 1 133 ? 7.825 13.639 1.903 1.00 94.12 133 ASN A CA 1
ATOM 932 C C . ASN A 1 133 ? 7.799 13.293 3.403 1.00 94.12 133 ASN A C 1
ATOM 934 O O . ASN A 1 133 ? 7.169 12.310 3.804 1.00 94.12 133 ASN A O 1
ATOM 938 N N . THR A 1 134 ? 8.469 14.114 4.209 1.00 92.75 134 THR A N 1
ATOM 939 C CA . THR A 1 134 ? 8.550 13.998 5.671 1.00 92.75 134 THR A CA 1
ATOM 940 C C . THR A 1 134 ? 7.608 14.948 6.409 1.00 92.75 134 THR A C 1
ATOM 942 O O . THR A 1 134 ? 7.442 14.804 7.617 1.00 92.75 134 THR A O 1
ATOM 945 N N . ASP A 1 135 ? 6.943 15.870 5.708 1.00 95.75 135 ASP A N 1
ATOM 946 C CA . ASP A 1 135 ? 6.033 16.870 6.287 1.00 95.75 135 ASP A CA 1
ATOM 947 C C . ASP A 1 135 ? 4.620 16.289 6.479 1.00 95.75 135 ASP A C 1
ATOM 949 O O . ASP A 1 135 ? 3.606 16.849 6.062 1.00 95.75 135 ASP A O 1
ATOM 953 N N . LEU A 1 136 ? 4.559 15.096 7.070 1.00 95.94 136 LEU A N 1
ATOM 954 C CA . LEU A 1 136 ? 3.348 14.306 7.293 1.00 95.94 136 LEU A CA 1
ATOM 955 C C . LEU A 1 136 ? 3.248 13.926 8.772 1.00 95.94 136 LEU A C 1
ATOM 957 O O . LEU A 1 136 ? 4.236 13.981 9.506 1.00 95.94 136 LEU A O 1
ATOM 961 N N . SER A 1 137 ? 2.069 13.494 9.224 1.00 97.31 137 SER A N 1
ATOM 962 C CA . SER A 1 137 ? 1.930 12.992 10.595 1.00 97.31 137 SER A CA 1
ATOM 963 C C . SER A 1 137 ? 2.883 11.805 10.845 1.00 97.31 137 SER A C 1
ATOM 965 O O . SER A 1 137 ? 3.171 11.042 9.914 1.00 97.31 137 SER A O 1
ATOM 967 N N . PRO A 1 138 ? 3.374 11.603 12.083 1.00 98.00 138 PRO A N 1
ATOM 968 C CA . PRO A 1 138 ? 4.264 10.482 12.398 1.00 98.00 138 PRO A CA 1
ATOM 969 C C . PRO A 1 138 ? 3.682 9.110 12.023 1.00 98.00 138 PRO A C 1
ATOM 971 O O . PRO A 1 138 ? 4.414 8.228 11.575 1.00 98.00 138 PRO A O 1
ATOM 974 N N . ASP A 1 139 ? 2.364 8.946 12.151 1.00 98.31 139 ASP A N 1
ATOM 975 C CA . ASP A 1 139 ? 1.664 7.713 11.783 1.00 98.31 139 ASP A CA 1
ATOM 976 C C . ASP A 1 139 ? 1.687 7.478 10.269 1.00 98.31 139 ASP A C 1
ATOM 978 O O . ASP A 1 139 ? 2.014 6.379 9.820 1.00 98.31 139 ASP A O 1
ATOM 982 N N . VAL A 1 140 ? 1.445 8.519 9.466 1.00 98.38 140 VAL A N 1
ATOM 983 C CA . VAL A 1 140 ? 1.538 8.435 8.002 1.00 98.38 140 VAL A CA 1
ATOM 984 C C . VAL A 1 140 ? 2.969 8.135 7.555 1.00 98.38 140 VAL A C 1
ATOM 986 O O . VAL A 1 140 ? 3.174 7.313 6.659 1.00 98.38 140 VAL A O 1
ATOM 989 N N . GLN A 1 141 ? 3.971 8.766 8.173 1.00 98.25 141 GLN A N 1
ATOM 990 C CA . GLN A 1 141 ? 5.379 8.489 7.870 1.00 98.25 141 GLN A CA 1
ATOM 991 C C . GLN A 1 141 ? 5.725 7.019 8.144 1.00 98.25 141 GLN A C 1
ATOM 993 O O . GLN A 1 141 ? 6.315 6.353 7.286 1.00 98.25 141 GLN A O 1
ATOM 998 N N . HIS A 1 142 ? 5.293 6.493 9.298 1.00 98.56 142 HIS A N 1
ATOM 999 C CA . HIS A 1 142 ? 5.432 5.078 9.651 1.00 98.56 142 HIS A CA 1
ATOM 1000 C C . HIS A 1 142 ? 4.748 4.174 8.617 1.00 98.56 142 HIS A C 1
ATOM 1002 O O . HIS A 1 142 ? 5.384 3.261 8.091 1.00 98.56 142 HIS A O 1
ATOM 1008 N N . ASN A 1 143 ? 3.486 4.446 8.272 1.00 98.62 143 ASN A N 1
ATOM 1009 C CA . ASN A 1 143 ? 2.706 3.631 7.335 1.00 98.62 143 ASN A CA 1
ATOM 1010 C C . ASN A 1 143 ? 3.338 3.606 5.927 1.00 98.62 143 ASN A C 1
ATOM 1012 O O . ASN A 1 143 ? 3.461 2.537 5.320 1.00 98.62 143 ASN A O 1
ATOM 1016 N N . ARG A 1 144 ? 3.827 4.749 5.424 1.00 98.44 144 ARG A N 1
ATOM 1017 C CA . ARG A 1 144 ? 4.540 4.830 4.134 1.00 98.44 144 ARG A CA 1
ATOM 1018 C C . ARG A 1 144 ? 5.870 4.080 4.161 1.00 98.44 144 ARG A C 1
ATOM 1020 O O . ARG A 1 144 ? 6.190 3.357 3.216 1.00 98.44 144 ARG A O 1
ATOM 1027 N N . GLN A 1 145 ? 6.646 4.219 5.238 1.00 98.31 145 GLN A N 1
ATOM 1028 C CA . GLN A 1 145 ? 7.904 3.489 5.399 1.00 98.31 145 GLN A CA 1
ATOM 1029 C C . GLN A 1 145 ? 7.666 1.977 5.451 1.00 98.31 145 GLN A C 1
ATOM 1031 O O . GLN A 1 145 ? 8.389 1.220 4.797 1.00 98.31 145 GLN A O 1
ATOM 1036 N N . TRP A 1 146 ? 6.645 1.545 6.191 1.00 98.50 146 TRP A N 1
ATOM 1037 C CA . TRP A 1 146 ? 6.240 0.149 6.280 1.00 98.50 146 TRP A CA 1
ATOM 1038 C C . TRP A 1 146 ? 5.860 -0.413 4.904 1.00 98.50 146 TRP A C 1
ATOM 1040 O O . TRP A 1 146 ? 6.382 -1.462 4.519 1.00 98.50 146 TRP A O 1
ATOM 1050 N N . LEU A 1 147 ? 5.042 0.304 4.123 1.00 98.62 147 LEU A N 1
ATOM 1051 C CA . LEU A 1 147 ? 4.633 -0.139 2.787 1.00 98.62 147 LEU A CA 1
ATOM 1052 C C . LEU A 1 147 ? 5.841 -0.254 1.855 1.00 98.62 147 LEU A C 1
ATOM 1054 O O . LEU A 1 147 ? 6.012 -1.269 1.180 1.00 98.62 147 LEU A O 1
ATOM 1058 N N . ARG A 1 148 ? 6.718 0.757 1.852 1.00 98.31 148 ARG A N 1
ATOM 1059 C CA . ARG A 1 148 ? 7.952 0.736 1.059 1.00 98.31 148 ARG A CA 1
ATOM 1060 C C . ARG A 1 148 ? 8.821 -0.470 1.414 1.00 98.31 148 ARG A C 1
ATOM 1062 O O . ARG A 1 148 ? 9.305 -1.154 0.516 1.00 98.31 148 ARG A O 1
ATOM 1069 N N . ALA A 1 149 ? 8.990 -0.759 2.704 1.00 98.38 149 ALA A N 1
ATOM 1070 C CA . ALA A 1 149 ? 9.768 -1.904 3.166 1.00 98.38 149 ALA A CA 1
ATOM 1071 C C . ALA A 1 149 ? 9.119 -3.247 2.793 1.00 98.38 149 ALA A C 1
ATOM 1073 O O . ALA A 1 149 ? 9.829 -4.172 2.398 1.00 98.38 149 ALA A O 1
ATOM 1074 N N . LEU A 1 150 ? 7.791 -3.365 2.903 1.00 98.50 150 LEU A N 1
ATOM 1075 C CA . LEU A 1 150 ? 7.036 -4.539 2.460 1.00 98.50 150 LEU A CA 1
ATOM 1076 C C . LEU A 1 150 ? 7.269 -4.802 0.972 1.00 98.50 150 LEU A C 1
ATOM 1078 O O . LEU A 1 150 ? 7.718 -5.880 0.597 1.00 98.50 150 LEU A O 1
ATOM 1082 N N . MET A 1 151 ? 7.024 -3.800 0.135 1.00 97.94 151 MET A N 1
ATOM 1083 C CA . MET A 1 151 ? 7.151 -3.922 -1.316 1.00 97.94 151 MET A CA 1
ATOM 1084 C C . MET A 1 151 ? 8.597 -4.228 -1.739 1.00 97.94 151 MET A C 1
ATOM 1086 O O . MET A 1 151 ? 8.820 -5.098 -2.584 1.00 97.94 151 MET A O 1
ATOM 1090 N N . ALA A 1 152 ? 9.592 -3.620 -1.084 1.00 97.31 152 ALA A N 1
ATOM 1091 C CA . ALA A 1 152 ? 11.006 -3.878 -1.354 1.00 97.31 152 ALA A CA 1
ATOM 1092 C C . ALA A 1 152 ? 11.415 -5.346 -1.131 1.00 97.31 152 ALA A C 1
ATOM 1094 O O . ALA A 1 152 ? 12.185 -5.887 -1.930 1.00 97.31 152 ALA A O 1
ATOM 1095 N N . ARG A 1 153 ? 10.873 -6.021 -0.100 1.00 96.94 153 ARG A N 1
ATOM 1096 C CA . ARG A 1 153 ? 11.115 -7.463 0.132 1.00 96.94 153 ARG A CA 1
ATOM 1097 C C . ARG A 1 153 ? 10.625 -8.331 -1.026 1.00 96.94 153 ARG A C 1
ATOM 1099 O O . ARG A 1 153 ? 11.229 -9.358 -1.321 1.00 96.94 153 ARG A O 1
ATOM 1106 N N . HIS A 1 154 ? 9.582 -7.880 -1.718 1.00 96.00 154 HIS A N 1
ATOM 1107 C CA . HIS A 1 154 ? 8.992 -8.545 -2.883 1.00 96.00 154 HIS A CA 1
ATOM 1108 C C . HIS A 1 154 ? 9.516 -7.994 -4.217 1.00 96.00 154 HIS A C 1
ATOM 1110 O O . HIS A 1 154 ? 8.875 -8.158 -5.252 1.00 96.00 154 HIS A O 1
ATOM 1116 N N . GLN A 1 155 ? 10.711 -7.391 -4.208 1.00 94.56 155 GLN A N 1
ATOM 1117 C CA . GLN A 1 155 ? 11.422 -6.912 -5.401 1.00 94.56 155 GLN A CA 1
ATOM 1118 C C . GLN A 1 155 ? 10.708 -5.775 -6.146 1.00 94.56 155 GLN A C 1
ATOM 1120 O O . GLN A 1 155 ? 10.815 -5.665 -7.369 1.00 94.56 155 GLN A O 1
ATOM 1125 N N . PHE A 1 156 ? 10.011 -4.914 -5.408 1.00 94.88 156 PHE A N 1
ATOM 1126 C CA . PHE A 1 156 ? 9.434 -3.683 -5.931 1.00 94.88 156 PHE A CA 1
ATOM 1127 C C . PHE A 1 156 ? 10.173 -2.458 -5.393 1.00 94.88 156 PHE A C 1
ATOM 1129 O O . PHE A 1 156 ? 10.293 -2.289 -4.180 1.00 94.88 156 PHE A O 1
ATOM 1136 N N . ASP A 1 157 ? 10.620 -1.584 -6.288 1.00 95.06 157 ASP A N 1
ATOM 1137 C CA . ASP A 1 157 ? 11.189 -0.286 -5.933 1.00 95.06 157 ASP A CA 1
ATOM 1138 C C . ASP A 1 157 ? 10.107 0.787 -5.954 1.00 95.06 157 ASP A C 1
ATOM 1140 O O . ASP A 1 157 ? 9.344 0.899 -6.915 1.00 95.06 157 ASP A O 1
ATOM 1144 N N . ASN A 1 158 ? 10.033 1.577 -4.885 1.00 96.75 158 ASN A N 1
ATOM 1145 C CA . ASN A 1 158 ? 9.108 2.700 -4.805 1.00 96.75 158 ASN A CA 1
ATOM 1146 C C . ASN A 1 158 ? 9.644 3.867 -5.644 1.00 96.75 158 ASN A C 1
ATOM 1148 O O . ASN A 1 158 ? 10.789 4.282 -5.467 1.00 96.75 158 ASN A O 1
ATOM 1152 N N . LEU A 1 159 ? 8.816 4.397 -6.542 1.00 95.19 159 LEU A N 1
ATOM 1153 C CA . LEU A 1 159 ? 9.172 5.558 -7.351 1.00 95.19 159 LEU A CA 1
ATOM 1154 C C . LEU A 1 159 ? 9.133 6.842 -6.507 1.00 95.19 159 LEU A C 1
ATOM 1156 O O . LEU A 1 159 ? 8.324 6.939 -5.584 1.00 95.19 159 LEU A O 1
ATOM 1160 N N . PRO A 1 160 ? 9.997 7.835 -6.780 1.00 95.25 160 PRO A N 1
ATOM 1161 C CA . PRO A 1 160 ? 10.161 9.002 -5.908 1.00 95.25 160 PRO A CA 1
ATOM 1162 C C . PRO A 1 160 ? 8.961 9.958 -5.920 1.00 95.25 160 PRO A C 1
ATOM 1164 O O . PRO A 1 160 ? 8.732 10.675 -4.945 1.00 95.25 160 PRO A O 1
ATOM 1167 N N . ASP A 1 161 ? 8.189 9.970 -7.003 1.00 93.62 161 ASP A N 1
ATOM 1168 C CA . ASP A 1 161 ? 7.108 10.923 -7.247 1.00 93.62 161 ASP A CA 1
ATOM 1169 C C . ASP A 1 161 ? 5.818 10.594 -6.485 1.00 93.62 161 ASP A C 1
ATOM 1171 O O . ASP A 1 161 ? 5.028 11.496 -6.207 1.00 93.62 161 ASP A O 1
ATOM 1175 N N . ALA A 1 162 ? 5.606 9.327 -6.115 1.00 95.50 162 ALA A N 1
ATOM 1176 C CA . ALA A 1 162 ? 4.401 8.913 -5.411 1.00 95.50 162 ALA A CA 1
ATOM 1177 C C . ALA A 1 162 ? 4.588 7.649 -4.558 1.00 95.50 162 ALA A C 1
ATOM 1179 O O . ALA A 1 162 ? 5.012 6.599 -5.046 1.00 95.50 162 ALA A O 1
ATOM 1180 N N . TRP A 1 163 ? 4.146 7.712 -3.299 1.00 97.31 163 TRP A N 1
ATOM 1181 C CA . TRP A 1 163 ? 4.239 6.615 -2.324 1.00 97.31 163 TRP A CA 1
ATOM 1182 C C . TRP A 1 163 ? 3.531 5.324 -2.767 1.00 97.31 163 TRP A C 1
ATOM 1184 O O . TRP A 1 163 ? 3.881 4.237 -2.316 1.00 97.31 163 TRP A O 1
ATOM 1194 N N . TRP A 1 164 ? 2.530 5.438 -3.644 1.00 95.88 164 TRP A N 1
ATOM 1195 C CA . TRP A 1 164 ? 1.717 4.328 -4.146 1.00 95.88 164 TRP A CA 1
ATOM 1196 C C . TRP A 1 164 ? 2.259 3.714 -5.443 1.00 95.88 164 TRP A C 1
ATOM 1198 O O . TRP A 1 164 ? 1.665 2.759 -5.941 1.00 95.88 164 TRP A O 1
ATOM 1208 N N . ARG A 1 165 ? 3.354 4.237 -6.017 1.00 95.06 165 ARG A N 1
ATOM 1209 C CA . ARG A 1 165 ? 3.905 3.787 -7.306 1.00 95.06 165 ARG A CA 1
ATOM 1210 C C . ARG A 1 165 ? 5.141 2.920 -7.130 1.00 95.06 165 ARG A C 1
ATOM 1212 O O . ARG A 1 165 ? 6.101 3.314 -6.465 1.00 95.06 165 ARG A O 1
ATOM 1219 N N . PHE A 1 166 ? 5.136 1.763 -7.785 1.00 94.69 166 PHE A N 1
ATOM 1220 C CA . PHE A 1 166 ? 6.197 0.772 -7.681 1.00 94.69 166 PHE A CA 1
ATOM 1221 C C . PHE A 1 166 ? 6.607 0.214 -9.045 1.00 94.69 166 PHE A C 1
ATOM 1223 O O . PHE A 1 166 ? 5.761 -0.125 -9.871 1.00 94.69 166 PHE A O 1
ATOM 1230 N N . ALA A 1 167 ? 7.912 0.063 -9.256 1.00 92.25 167 ALA A N 1
ATOM 1231 C CA . ALA A 1 167 ? 8.482 -0.659 -10.388 1.00 92.25 167 ALA A CA 1
ATOM 1232 C C . ALA A 1 167 ? 8.976 -2.035 -9.928 1.00 92.25 167 ALA A C 1
ATOM 1234 O O . ALA A 1 167 ? 9.582 -2.158 -8.864 1.00 92.25 167 ALA A O 1
ATOM 1235 N N . GLN A 1 168 ? 8.736 -3.084 -10.717 1.00 90.19 168 GLN A N 1
ATOM 1236 C CA . GLN A 1 168 ? 9.343 -4.383 -10.438 1.00 90.19 168 GLN A CA 1
ATOM 1237 C C . GLN A 1 168 ? 10.825 -4.340 -10.827 1.00 90.19 168 GLN A C 1
ATOM 1239 O O . GLN A 1 168 ? 11.159 -3.992 -11.959 1.00 90.19 168 GLN A O 1
ATOM 1244 N N . LYS A 1 169 ? 11.714 -4.737 -9.912 1.00 88.88 169 LYS A N 1
ATOM 1245 C CA . LYS A 1 169 ? 13.144 -4.881 -10.209 1.00 88.88 169 LYS A CA 1
ATOM 1246 C C . LYS A 1 169 ? 13.342 -5.814 -11.395 1.00 88.88 169 LYS A C 1
ATOM 1248 O O . LYS A 1 169 ? 12.654 -6.837 -11.497 1.00 88.88 169 LYS A O 1
ATOM 1253 N N . ALA A 1 170 ? 14.316 -5.508 -12.249 1.00 80.00 170 ALA A N 1
ATOM 1254 C CA . ALA A 1 170 ? 14.734 -6.425 -13.301 1.00 80.00 170 ALA A CA 1
ATOM 1255 C C . ALA A 1 170 ? 15.139 -7.781 -12.696 1.00 80.00 170 ALA A C 1
ATOM 1257 O O . ALA A 1 170 ? 15.587 -7.866 -11.547 1.00 80.00 170 ALA A O 1
ATOM 1258 N N . ALA A 1 171 ? 14.946 -8.862 -13.452 1.00 72.06 171 ALA A N 1
ATOM 1259 C CA . ALA A 1 171 ? 15.520 -10.138 -13.054 1.00 72.06 171 ALA 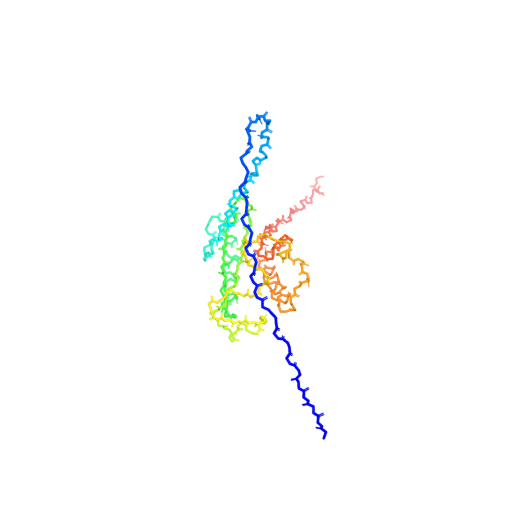A CA 1
ATOM 1260 C C . ALA A 1 171 ? 17.050 -9.983 -12.973 1.00 72.06 171 ALA A C 1
ATOM 1262 O O . ALA A 1 171 ? 17.622 -9.331 -13.852 1.00 72.06 171 ALA A O 1
ATOM 1263 N N . PRO A 1 172 ? 17.712 -10.555 -11.951 1.00 66.25 172 PRO A N 1
ATOM 1264 C CA . PRO A 1 172 ? 19.163 -10.654 -11.957 1.00 66.25 172 PRO A CA 1
ATOM 1265 C C . PRO A 1 172 ? 19.584 -11.309 -13.273 1.00 66.25 172 PRO A C 1
ATOM 1267 O O . PRO A 1 172 ? 19.124 -12.410 -13.585 1.00 66.25 172 PRO A O 1
ATOM 1270 N N . GLN A 1 173 ? 20.395 -10.617 -14.072 1.00 57.84 173 GLN A N 1
ATOM 1271 C CA . GLN A 1 173 ? 21.005 -11.253 -15.231 1.00 57.84 173 GLN A CA 1
ATOM 1272 C C . GLN A 1 173 ? 21.951 -12.330 -14.690 1.00 57.84 173 GLN A C 1
ATOM 1274 O O . GLN A 1 173 ? 22.712 -12.031 -13.764 1.00 57.84 173 GLN A O 1
ATOM 1279 N N . PRO A 1 174 ? 21.900 -13.576 -15.194 1.00 57.72 174 PRO A N 1
ATOM 1280 C CA . PRO A 1 174 ? 22.937 -14.535 -14.860 1.00 57.72 174 PRO A CA 1
ATOM 1281 C C . PRO A 1 174 ? 24.262 -13.894 -15.263 1.00 57.72 174 PRO A C 1
ATOM 1283 O O . PRO A 1 174 ? 24.396 -13.437 -16.400 1.00 57.72 174 PRO A O 1
ATOM 1286 N N . ALA A 1 175 ? 25.196 -13.785 -14.312 1.00 59.31 175 ALA A N 1
ATOM 1287 C CA . ALA A 1 175 ? 26.543 -13.333 -14.615 1.00 59.31 175 ALA A CA 1
ATOM 1288 C C . ALA A 1 175 ? 27.020 -14.181 -15.792 1.00 59.31 175 ALA A C 1
ATOM 1290 O O . ALA A 1 175 ? 27.005 -15.412 -15.697 1.00 59.31 175 ALA A O 1
ATOM 1291 N N . LEU A 1 176 ? 27.333 -13.535 -16.920 1.00 56.81 176 LEU A N 1
ATOM 1292 C CA . LEU A 1 176 ? 28.037 -14.191 -18.009 1.00 56.81 176 LEU A CA 1
ATOM 1293 C C . LEU A 1 176 ? 29.231 -14.854 -17.342 1.00 56.81 176 LEU A C 1
ATOM 1295 O O . LEU A 1 176 ? 30.085 -14.155 -16.800 1.00 56.81 176 LEU A O 1
ATOM 1299 N N . ALA A 1 177 ? 29.215 -16.187 -17.288 1.00 56.16 177 ALA A N 1
ATOM 1300 C CA . ALA A 1 177 ? 30.392 -16.949 -16.945 1.00 56.16 177 ALA A CA 1
ATOM 1301 C C . ALA A 1 177 ? 31.454 -16.425 -17.901 1.00 56.16 177 ALA A C 1
ATOM 1303 O O . ALA A 1 177 ? 31.336 -16.599 -19.115 1.00 56.16 177 ALA A O 1
ATOM 1304 N N . GLU A 1 178 ? 32.383 -15.653 -17.351 1.00 53.78 178 GLU A N 1
ATOM 1305 C CA . GLU A 1 178 ? 33.577 -15.194 -18.019 1.00 53.78 178 GLU A CA 1
ATOM 1306 C C . GLU A 1 178 ? 34.270 -16.491 -18.425 1.00 53.78 178 GLU A C 1
ATOM 1308 O O . GLU A 1 178 ? 34.856 -17.194 -17.603 1.00 53.78 178 GLU A O 1
ATOM 1313 N N . VAL A 1 179 ? 34.000 -16.928 -19.657 1.00 55.38 179 VAL A N 1
ATOM 1314 C CA . VAL A 1 179 ? 34.621 -18.110 -20.228 1.00 55.38 179 VAL A CA 1
ATOM 1315 C C . VAL A 1 179 ? 36.076 -17.717 -20.325 1.00 55.38 179 VAL A C 1
ATOM 1317 O O . VAL A 1 179 ? 36.439 -16.916 -21.184 1.00 55.38 179 VAL A O 1
ATOM 1320 N N . ASP A 1 180 ? 36.850 -18.222 -19.371 1.00 51.06 180 ASP A N 1
ATOM 1321 C CA . ASP A 1 180 ? 38.293 -18.125 -19.299 1.00 51.06 180 ASP A CA 1
ATOM 1322 C C . ASP A 1 180 ? 38.869 -18.563 -20.649 1.00 51.06 180 ASP A C 1
ATOM 1324 O O . ASP A 1 180 ? 38.995 -19.745 -20.975 1.00 51.06 180 ASP A O 1
ATOM 1328 N N . LEU A 1 181 ? 39.120 -17.565 -21.492 1.00 53.19 181 LEU A N 1
ATOM 1329 C CA . LEU A 1 181 ? 39.703 -17.695 -22.814 1.00 53.19 181 LEU A CA 1
ATOM 1330 C C . LEU A 1 181 ? 41.228 -17.578 -22.677 1.00 53.19 181 LEU A C 1
ATOM 1332 O O . LEU A 1 181 ? 41.871 -16.897 -23.465 1.00 53.19 181 LEU A O 1
ATOM 1336 N N . ALA A 1 182 ? 41.807 -18.223 -21.658 1.00 49.53 182 ALA A N 1
ATOM 1337 C CA . ALA A 1 182 ? 43.251 -18.348 -21.453 1.00 49.53 182 ALA A CA 1
ATOM 1338 C C . ALA A 1 182 ? 43.758 -19.789 -21.659 1.00 49.53 182 ALA A C 1
ATOM 1340 O O . ALA A 1 182 ? 44.751 -20.204 -21.065 1.00 49.53 182 ALA A O 1
ATOM 1341 N N . ALA A 1 183 ? 43.101 -20.562 -22.527 1.00 51.69 183 ALA A N 1
ATOM 1342 C CA . ALA A 1 183 ? 43.598 -21.862 -22.973 1.00 51.69 183 ALA A CA 1
ATOM 1343 C C . ALA A 1 183 ? 43.431 -22.034 -24.489 1.00 51.69 183 ALA A C 1
ATOM 1345 O O . ALA A 1 183 ? 42.584 -22.809 -24.935 1.00 51.69 183 ALA A O 1
ATOM 1346 N N . ARG A 1 184 ? 44.226 -21.302 -25.281 1.00 41.19 184 ARG A N 1
ATOM 1347 C CA . ARG A 1 184 ? 44.611 -21.681 -26.651 1.00 41.19 184 ARG A CA 1
ATOM 1348 C C . ARG A 1 184 ? 46.022 -21.213 -26.957 1.00 41.19 184 ARG A C 1
ATOM 1350 O O . ARG A 1 184 ? 46.314 -20.040 -26.647 1.00 41.19 184 ARG A O 1
#

Secondary structure (DSSP, 8-state):
---PPPP----------------------------PPP--PPPPPP--BS--TT-TTHHHHHHHHHHHHHHHHHTTEEEEEEEEGGGTEEEEEEEES-HHHHTTT--S---TTSBP--SS-TT---GGG-TT--SS-HHHHHHHHHHHHHHHHTTEEEPTT-TTEEEEPPPPPPP---------